Protein 2F6S (pdb70)

Foldseek 3Di:
DAPLLVVLLVLLLCCQVVCVVVPQDALALQSLLVLQCSSQPVNDPQGSHFDQCWDDDDPQTAPHSVCLVPVRVVLSPDQQDLVNLLLSLLNVSNLGDPDDSQLSSLSNSQRSCCVRVLKGFQLLVQDLVQCVVCVCCVPPNPSVSVRRVVGIDNPSRPSVSVSSNSVSSSVSVPHD/DAPLQVVLLVLVLVCQVVVCLVVADALALQSLLVLQLSRQPVNDPQRSHFDQDWDDDVVGTADHSVCLVPVRVVLSPDLQDLVNLLVSLLNVSNLGDPDDSQLSSLSNSQVSCCVRVLKGFQQLVQDLVQCVVCCCCVPPNVSVSVRRVVGIDNCNNDSVSVSSNSVSSSVSVPDD

InterPro domains:
  IPR003812 Fido domain [PF02661] (29-114)
  IPR003812 Fido domain [PS51459] (26-155)
  IPR036597 Fido-like domain superfamily [G3DSA:1.10.3290.10] (1-177)
  IPR036597 Fido-like domain superfamily [SSF140931] (3-175)

CATH classification: 1.10.3290.10

Organism: Helicobacter pylori (strain ATCC 700392 / 26695) (NCBI:txid85962)

Secondary structure (DSSP, 8-state):
---HHHHHHHHHHHHHHTSGGGGSPSSSHHHHHHHHHHHHTTTBTTTT---SS--EETTEEPSPTTTHHHHHHHHH---SSHHHHHHHHH---S--SSS-HHHHHHHHHHHHHHHHHS-EE-GGGS-HHHHHH---TTT--HHHHHHHHTTEES-TT-HHHHHHHHHHHHHHTT--/---HHHHHHHHHHHHHHTSGGGGS--SSHHHHHHHHHHHHTTTBTTTTPPPSS--EETTEEPSPGGGHHHHHHHHH---SSHHHHHHHHH---S--SSS-HHHHHHHHHHHHHHHHHS-EE-GGGS-HHHHHH---TTT-THHHHHHHHTTEES--S-HHHHHHHHHHHHHTTT--

Nearest PDB structures (foldseek):
  2f6s-assembly1_B  TM=1.004E+00  e=7.659E-26  Helicobacter pylori 26695
  3s6a-assembly1_A  TM=9.936E-01  e=2.316E-20  Neisseria meningitidis serogroup B
  5ckl-assembly1_A-2  TM=9.846E-01  e=2.687E-20  Neisseria meningitidis MC58
  3zlm-assembly1_A-2  TM=9.937E-01  e=3.992E-20  Neisseria meningitidis
  5cmt-assembly1_A  TM=9.844E-01  e=3.117E-20  Neisseria meningitidis

B-factor: mean 59.39, std 5.74, range [33.61, 85.65]

Radius of gyration: 22.38 Å; Cα contacts (8 Å, |Δi|>4): 497; chains: 2; bounding box: 40×66×46 Å

Structure (mmCIF, N/CA/C/O backbone):
data_2F6S
#
_entry.id   2F6S
#
_cell.length_a   86.140
_cell.length_b   86.140
_cell.length_c   164.892
_cell.angle_alpha   90.00
_cell.angle_beta   90.00
_cell.angle_gamma   120.00
#
_symmetry.space_group_name_H-M   'P 65'
#
loop_
_entity.id
_entity.type
_entity.pdbx_description
1 polymer 'cell filamentation protein, putative'
2 non-polymer 'ZINC ION'
3 non-polymer 'PHOSPHATE ION'
4 water water
#
loop_
_atom_site.group_PDB
_atom_site.id
_atom_site.type_symbol
_atom_site.label_atom_id
_atom_site.label_alt_id
_atom_site.label_comp_id
_atom_site.label_asym_id
_atom_site.label_entity_id
_atom_site.label_seq_id
_atom_site.pdbx_PDB_ins_code
_atom_site.Cartn_x
_atom_site.Cartn_y
_atom_site.Cartn_z
_atom_site.occupancy
_atom_site.B_iso_or_equiv
_atom_site.auth_seq_id
_atom_site.auth_comp_id
_atom_site.auth_asym_id
_atom_site.auth_atom_id
_atom_site.pdbx_PDB_model_num
ATOM 1 N N . GLY A 1 21 ? -14.232 70.890 13.385 1.00 54.72 -1 GLY A N 1
ATOM 2 C CA . GLY A 1 21 ? -13.706 72.041 12.605 1.00 54.21 -1 GLY A CA 1
ATOM 3 C C . GLY A 1 21 ? -13.477 71.693 11.144 1.00 54.30 -1 GLY A C 1
ATOM 4 O O . GLY A 1 21 ? -14.113 70.782 10.591 1.00 54.89 -1 GLY A O 1
ATOM 5 N N . HIS A 1 22 ? -12.526 72.380 10.523 1.00 53.86 0 HIS A N 1
ATOM 6 C CA . HIS A 1 22 ? -12.316 72.287 9.085 1.00 53.06 0 HIS A CA 1
ATOM 7 C C . HIS A 1 22 ? -12.007 70.877 8.622 1.00 54.34 0 HIS A C 1
ATOM 8 O O . HIS A 1 22 ? -12.394 70.487 7.535 1.00 54.19 0 HIS A O 1
ATOM 23 N N . HIS A 1 24 ? -9.216 69.563 7.619 1.00 56.55 2 HIS A N 1
ATOM 24 C CA . HIS A 1 24 ? -8.308 69.488 6.491 1.00 55.38 2 HIS A CA 1
ATOM 25 C C . HIS A 1 24 ? -7.619 68.125 6.415 1.00 55.49 2 HIS A C 1
ATOM 26 O O . HIS A 1 24 ? -7.407 67.593 5.319 1.00 55.07 2 HIS A O 1
ATOM 33 N N . LEU A 1 25 ? -7.273 67.575 7.577 1.00 55.86 3 LEU A N 1
ATOM 34 C CA . LEU A 1 25 ? -6.526 66.335 7.652 1.00 57.10 3 LEU A CA 1
ATOM 35 C C . LEU A 1 25 ? -7.351 65.238 7.009 1.00 57.88 3 LEU A C 1
ATOM 36 O O . LEU A 1 25 ? -6.821 64.409 6.268 1.00 57.82 3 LEU A O 1
ATOM 41 N N . ASP A 1 26 ? -8.653 65.260 7.279 1.00 58.01 4 ASP A N 1
ATOM 42 C CA . ASP A 1 26 ? -9.543 64.254 6.748 1.00 58.94 4 ASP A CA 1
ATOM 43 C C . ASP A 1 26 ? -9.713 64.299 5.218 1.00 59.33 4 ASP A C 1
ATOM 44 O O . ASP A 1 26 ? -9.824 63.244 4.572 1.00 59.39 4 ASP A O 1
ATOM 49 N N . ARG A 1 27 ? -9.704 65.503 4.652 1.00 59.58 5 ARG A N 1
ATOM 50 C CA . ARG A 1 27 ? -9.726 65.687 3.201 1.00 60.01 5 ARG A CA 1
ATOM 51 C C . ARG A 1 27 ? -8.473 65.066 2.595 1.00 60.25 5 ARG A C 1
ATOM 52 O O . ARG A 1 27 ? -8.535 64.377 1.573 1.00 61.07 5 ARG A O 1
ATOM 60 N N . GLN A 1 28 ? -7.336 65.295 3.235 1.00 59.89 6 GLN A N 1
ATOM 61 C CA . GLN A 1 28 ? -6.102 64.685 2.816 1.00 59.61 6 GLN A CA 1
ATOM 62 C C . GLN A 1 28 ? -6.193 63.143 2.938 1.00 58.91 6 GLN A C 1
ATOM 63 O O . GLN A 1 28 ? -5.707 62.402 2.084 1.00 58.34 6 GLN A O 1
ATOM 69 N N . SER A 1 29 ? -6.828 62.653 3.994 1.00 58.23 7 SER A N 1
ATOM 70 C CA . SER A 1 29 ? -6.963 61.215 4.158 1.00 58.02 7 SER A CA 1
ATOM 71 C C . SER A 1 29 ? -7.890 60.629 3.102 1.00 58.17 7 SER A C 1
ATOM 72 O O . SER A 1 29 ? -7.696 59.499 2.654 1.00 58.41 7 SER A O 1
ATOM 75 N N . LEU A 1 30 ? -8.888 61.402 2.693 1.00 58.19 8 LEU A N 1
ATOM 76 C CA . LEU A 1 30 ? -9.822 60.943 1.679 1.00 58.24 8 LEU A CA 1
ATOM 77 C C . LEU A 1 30 ? -9.094 60.650 0.375 1.00 58.61 8 LEU A C 1
ATOM 78 O O . LEU A 1 30 ? -9.362 59.638 -0.260 1.00 58.51 8 LEU A O 1
ATOM 83 N N . GLU A 1 31 ? -8.160 61.523 -0.008 1.00 59.09 9 GLU A N 1
ATOM 84 C CA . GLU A 1 31 ? -7.390 61.339 -1.242 1.00 59.39 9 GLU A CA 1
ATOM 85 C C . GLU A 1 31 ? -6.537 60.072 -1.178 1.00 58.96 9 GLU A C 1
ATOM 86 O O . GLU A 1 31 ? -6.312 59.405 -2.207 1.00 58.66 9 GLU A O 1
ATOM 92 N N . LYS A 1 32 ? -6.062 59.753 0.030 1.00 58.18 10 LYS A N 1
ATOM 93 C CA . LYS A 1 32 ? -5.236 58.574 0.238 1.00 57.50 10 LYS A CA 1
ATOM 94 C C . LYS A 1 32 ? -6.132 57.348 0.143 1.00 57.32 10 LYS A C 1
ATOM 95 O O . LYS A 1 32 ? -5.727 56.324 -0.413 1.00 57.29 10 LYS A O 1
ATOM 101 N N . ALA A 1 33 ? -7.352 57.458 0.667 1.00 56.39 11 ALA A N 1
ATOM 102 C CA . ALA A 1 33 ? -8.288 56.351 0.570 1.00 56.46 11 ALA A CA 1
ATOM 103 C C . ALA A 1 33 ? -8.660 56.109 -0.882 1.00 56.61 11 ALA A C 1
ATOM 104 O O . ALA A 1 33 ? -8.638 54.965 -1.345 1.00 56.75 11 ALA A O 1
ATOM 106 N N . LYS A 1 34 ? -8.972 57.178 -1.608 1.00 56.53 12 LYS A N 1
ATOM 107 C CA . LYS A 1 34 ? -9.289 57.049 -3.017 1.00 57.07 12 LYS A CA 1
ATOM 108 C C . LYS A 1 34 ? -8.128 56.312 -3.722 1.00 57.11 12 LYS A C 1
ATOM 109 O O . LYS A 1 34 ? -8.338 55.343 -4.472 1.00 57.17 12 LYS A O 1
ATOM 115 N N . HIS A 1 35 ? -6.905 56.772 -3.462 1.00 57.21 13 HIS A N 1
ATOM 116 C CA . HIS A 1 35 ? -5.712 56.227 -4.105 1.00 56.91 13 HIS A CA 1
ATOM 117 C C . HIS A 1 35 ? -5.554 54.733 -3.801 1.00 56.48 13 HIS A C 1
ATOM 118 O O . HIS A 1 35 ? -5.206 53.952 -4.671 1.00 56.62 13 HIS A O 1
ATOM 125 N N . LEU A 1 36 ? -5.860 54.346 -2.568 1.00 56.52 14 LEU A N 1
ATOM 126 C CA . LEU A 1 36 ? -5.826 52.953 -2.154 1.00 56.19 14 LEU A CA 1
ATOM 127 C C . LEU A 1 36 ? -6.700 52.073 -3.042 1.00 56.85 14 LEU A C 1
ATOM 128 O O . LEU A 1 36 ? -6.258 51.017 -3.467 1.00 56.57 14 LEU A O 1
ATOM 133 N N . ILE A 1 37 ? -7.919 52.530 -3.331 1.00 57.64 15 ILE A N 1
ATOM 134 C CA . ILE A 1 37 ? -8.820 51.842 -4.247 1.00 58.39 15 ILE A CA 1
ATOM 135 C C . ILE A 1 37 ? -8.343 51.904 -5.695 1.00 59.08 15 ILE A C 1
ATOM 136 O O . ILE A 1 37 ? -8.126 50.863 -6.325 1.00 59.46 15 ILE A O 1
ATOM 141 N N . GLN A 1 38 ? -8.184 53.124 -6.214 1.00 59.53 16 GLN A N 1
ATOM 142 C CA . GLN A 1 38 ? -7.840 53.360 -7.630 1.00 59.61 16 GLN A CA 1
ATOM 143 C C . GLN A 1 38 ? -6.578 52.659 -8.101 1.00 58.32 16 GLN A C 1
ATOM 144 O O . GLN A 1 38 ? -6.511 52.221 -9.227 1.00 57.81 16 GLN A O 1
ATOM 150 N N . SER A 1 39 ? -5.558 52.598 -7.256 1.00 57.23 17 SER A N 1
ATOM 151 C CA . SER A 1 39 ? -4.277 52.032 -7.674 1.00 55.48 17 SER A CA 1
ATOM 152 C C . SER A 1 39 ? -4.342 50.506 -7.777 1.00 54.95 17 SER A C 1
ATOM 153 O O . SER A 1 39 ? -3.524 49.908 -8.451 1.00 54.26 17 SER A O 1
ATOM 156 N N . GLY A 1 40 ? -5.298 49.885 -7.076 1.00 54.61 18 GLY A N 1
ATOM 157 C CA . GLY A 1 40 ? -5.374 48.439 -6.975 1.00 54.48 18 GLY A CA 1
ATOM 158 C C . GLY A 1 40 ? -4.607 47.868 -5.785 1.00 55.04 18 GLY A C 1
ATOM 159 O O . GLY A 1 40 ? -4.597 46.653 -5.562 1.00 54.93 18 GLY A O 1
ATOM 160 N N . LEU A 1 41 ? -3.962 48.735 -5.010 1.00 55.16 19 LEU A N 1
ATOM 161 C CA . LEU A 1 41 ? -3.221 48.298 -3.829 1.00 55.34 19 LEU A CA 1
ATOM 162 C C . LEU A 1 41 ? -4.133 47.619 -2.843 1.00 55.44 19 LEU A C 1
ATOM 163 O O . LEU A 1 41 ? -3.727 46.687 -2.132 1.00 56.10 19 LEU A O 1
ATOM 168 N N . ILE A 1 42 ? -5.378 48.075 -2.803 1.00 55.37 20 ILE A N 1
ATOM 169 C CA . ILE A 1 42 ? -6.382 47.478 -1.920 1.00 55.12 20 ILE A CA 1
ATOM 170 C C . ILE A 1 42 ? -6.446 45.937 -2.093 1.00 55.24 20 ILE A C 1
ATOM 171 O O . ILE A 1 42 ? -6.693 45.219 -1.138 1.00 55.07 20 ILE A O 1
ATOM 176 N N . ASP A 1 43 ? -6.172 45.446 -3.299 1.00 55.00 21 ASP A N 1
ATOM 177 C CA . ASP A 1 43 ? -6.304 44.020 -3.590 1.00 55.88 21 ASP A CA 1
ATOM 178 C C . ASP A 1 43 ? -5.295 43.155 -2.823 1.00 55.74 21 ASP A C 1
ATOM 179 O O . ASP A 1 43 ? -5.443 41.939 -2.764 1.00 55.67 21 ASP A O 1
ATOM 184 N N . THR A 1 44 ? -4.272 43.765 -2.239 1.00 55.72 22 THR A N 1
ATOM 185 C CA . THR A 1 44 ? -3.296 42.972 -1.489 1.00 55.66 22 THR A CA 1
ATOM 186 C C . THR A 1 44 ? -3.215 43.303 0.009 1.00 56.20 22 THR A C 1
ATOM 187 O O . THR A 1 44 ? -2.299 42.861 0.702 1.00 56.51 22 THR A O 1
ATOM 191 N N . ILE A 1 45 ? -4.169 44.078 0.515 1.00 56.23 23 ILE A N 1
ATOM 192 C CA . ILE A 1 45 ? -4.342 44.171 1.939 1.00 56.36 23 ILE A CA 1
ATOM 193 C C . ILE A 1 45 ? -4.816 42.790 2.442 1.00 57.06 23 ILE A C 1
ATOM 194 O O . ILE A 1 45 ? -5.706 42.175 1.858 1.00 56.94 23 ILE A O 1
ATOM 199 N N . GLU A 1 46 ? -4.224 42.314 3.525 1.00 57.70 24 GLU A N 1
ATOM 200 C CA . GLU A 1 46 ? -4.641 41.056 4.113 1.00 58.71 24 GLU A CA 1
ATOM 201 C C . GLU A 1 46 ? -6.066 41.208 4.666 1.00 58.57 24 GLU A C 1
ATOM 202 O O . GLU A 1 46 ? -6.360 42.179 5.345 1.00 58.41 24 GLU A O 1
ATOM 208 N N . VAL A 1 47 ? -6.935 40.235 4.386 1.00 58.89 25 VAL A N 1
ATOM 209 C CA . VAL A 1 47 ? -8.368 40.344 4.703 1.00 58.72 25 VAL A CA 1
ATOM 210 C C . VAL A 1 47 ? -8.769 39.717 6.044 1.00 59.44 25 VAL A C 1
ATOM 211 O O . VAL A 1 47 ? -8.416 38.571 6.334 1.00 59.70 25 VAL A O 1
ATOM 215 N N . GLY A 1 48 ? -9.538 40.458 6.840 1.00 59.21 26 GLY A N 1
ATOM 216 C CA . GLY A 1 48 ? -10.214 39.885 7.998 1.00 59.03 26 GLY A CA 1
ATOM 217 C C . GLY A 1 48 ? -9.360 39.751 9.241 1.00 58.86 26 GLY A C 1
ATOM 218 O O . GLY A 1 48 ? -9.781 39.126 10.208 1.00 59.28 26 GLY A O 1
ATOM 219 N N . THR A 1 49 ? -8.171 40.353 9.228 1.00 58.59 27 THR A N 1
ATOM 220 C CA . THR A 1 49 ? -7.199 40.206 10.321 1.00 57.66 27 THR A CA 1
ATOM 221 C C . THR A 1 49 ? -6.864 41.566 10.935 1.00 58.21 27 THR A C 1
ATOM 222 O O . THR A 1 49 ? -7.181 42.621 10.348 1.00 57.93 27 THR A O 1
ATOM 226 N N . ILE A 1 50 ? -6.216 41.534 12.103 1.00 58.11 28 ILE A N 1
ATOM 227 C CA . ILE A 1 50 ? -5.728 42.753 12.742 1.00 58.91 28 ILE A CA 1
ATOM 228 C C . ILE A 1 50 ? -4.680 43.419 11.895 1.00 58.38 28 ILE A C 1
ATOM 229 O O . ILE A 1 50 ? -4.737 44.632 11.705 1.00 57.31 28 ILE A O 1
ATOM 234 N N . LYS A 1 51 ? -3.706 42.628 11.428 1.00 58.50 29 LYS A N 1
ATOM 235 C CA . LYS A 1 51 ? -2.630 43.172 10.593 1.00 59.47 29 LYS A CA 1
ATOM 236 C C . LYS A 1 51 ? -3.220 43.895 9.401 1.00 58.45 29 LYS A C 1
ATOM 237 O O . LYS A 1 51 ? -2.770 44.981 9.044 1.00 58.36 29 LYS A O 1
ATOM 243 N N . GLY A 1 52 ? -4.272 43.306 8.844 1.00 57.72 30 GLY A N 1
ATOM 244 C CA . GLY A 1 52 ? -4.951 43.858 7.698 1.00 57.42 30 GLY A CA 1
ATOM 245 C C . GLY A 1 52 ? -5.626 45.163 8.012 1.00 57.40 30 GLY A C 1
ATOM 246 O O . GLY A 1 52 ? -5.625 46.080 7.191 1.00 57.73 30 GLY A O 1
ATOM 247 N N . LEU A 1 53 ? -6.209 45.239 9.202 1.00 57.51 31 LEU A N 1
ATOM 248 C CA . LEU A 1 53 ? -6.915 46.424 9.645 1.00 57.23 31 LEU A CA 1
ATOM 249 C C . LEU A 1 53 ? -5.884 47.526 9.849 1.00 57.77 31 LEU A C 1
ATOM 250 O O . LEU A 1 53 ? -6.136 48.706 9.526 1.00 58.19 31 LEU A O 1
ATOM 255 N N . GLN A 1 54 ? -4.721 47.136 10.367 1.00 57.14 32 GLN A N 1
ATOM 256 C CA . GLN A 1 54 ? -3.623 48.066 10.531 1.00 57.09 32 GLN A CA 1
ATOM 257 C C . GLN A 1 54 ? -3.123 48.585 9.178 1.00 57.66 32 GLN A C 1
ATOM 258 O O . GLN A 1 54 ? -2.876 49.784 9.039 1.00 58.20 32 GLN A O 1
ATOM 264 N N . GLU A 1 55 ? -2.986 47.706 8.184 1.00 57.37 33 GLU A N 1
ATOM 265 C CA . GLU A 1 55 ? -2.568 48.132 6.846 1.00 57.71 33 GLU A CA 1
ATOM 266 C C . GLU A 1 55 ? -3.476 49.236 6.324 1.00 57.58 33 GLU A C 1
ATOM 267 O O . GLU A 1 55 ? -3.001 50.256 5.799 1.00 58.15 33 GLU A O 1
ATOM 273 N N . ILE A 1 56 ? -4.778 49.026 6.474 1.00 56.86 34 ILE A N 1
ATOM 274 C CA . ILE A 1 56 ? -5.762 49.983 6.038 1.00 56.40 34 ILE A CA 1
ATOM 275 C C . ILE A 1 56 ? -5.523 51.321 6.711 1.00 56.74 34 ILE A C 1
ATOM 276 O O . ILE A 1 56 ? -5.424 52.369 6.041 1.00 56.83 34 ILE A O 1
ATOM 281 N N . HIS A 1 57 ? -5.401 51.271 8.031 1.00 56.93 35 HIS A N 1
ATOM 282 C CA . HIS A 1 57 ? -5.239 52.462 8.847 1.00 56.98 35 HIS A CA 1
ATOM 283 C C . HIS A 1 57 ? -3.949 53.184 8.485 1.00 57.24 35 HIS A C 1
ATOM 284 O O . HIS A 1 57 ? -3.940 54.402 8.328 1.00 57.42 35 HIS A O 1
ATOM 291 N N . ARG A 1 58 ? -2.870 52.423 8.339 1.00 57.24 36 ARG A N 1
ATOM 292 C CA . ARG A 1 58 ? -1.588 52.977 8.015 1.00 58.07 36 ARG A CA 1
ATOM 293 C C . ARG A 1 58 ? -1.760 53.726 6.719 1.00 58.35 36 ARG A C 1
ATOM 294 O O . ARG A 1 58 ? -1.309 54.854 6.592 1.00 58.90 36 ARG A O 1
ATOM 302 N N . PHE A 1 59 ? -2.442 53.101 5.763 1.00 58.03 37 PHE A N 1
ATOM 303 C CA . PHE A 1 59 ? -2.551 53.668 4.463 1.00 57.42 37 PHE A CA 1
ATOM 304 C C . PHE A 1 59 ? -3.359 54.965 4.468 1.00 58.14 37 PHE A C 1
ATOM 305 O O . PHE A 1 59 ? -2.945 55.947 3.797 1.00 58.37 37 PHE A O 1
ATOM 313 N N . LEU A 1 60 ? -4.486 54.993 5.198 1.00 57.03 38 LEU A N 1
ATOM 314 C CA . LEU A 1 60 ? -5.321 56.201 5.251 1.00 56.51 38 LEU A CA 1
ATOM 315 C C . LEU A 1 60 ? -4.694 57.357 6.035 1.00 56.84 38 LEU A C 1
ATOM 316 O O . LEU A 1 60 ? -5.070 58.510 5.826 1.00 56.55 38 LEU A O 1
ATOM 321 N N . PHE A 1 61 ? -3.758 57.068 6.943 1.00 56.71 39 PHE A N 1
ATOM 322 C CA . PHE A 1 61 ? -3.343 58.106 7.904 1.00 56.64 39 PHE A CA 1
ATOM 323 C C . PHE A 1 61 ? -1.847 58.384 7.983 1.00 56.75 39 PHE A C 1
ATOM 324 O O . PHE A 1 61 ? -1.402 59.252 8.710 1.00 57.25 39 PHE A O 1
ATOM 332 N N . GLU A 1 62 ? -1.097 57.638 7.208 1.00 57.24 40 GLU A N 1
ATOM 333 C CA . GLU A 1 62 ? 0.339 57.780 7.088 1.00 58.28 40 GLU A CA 1
ATOM 334 C C . GLU A 1 62 ? 0.660 59.254 6.773 1.00 58.32 40 GLU A C 1
ATOM 335 O O . GLU A 1 62 ? 0.040 59.868 5.887 1.00 58.16 40 GLU A O 1
ATOM 341 N N . GLY A 1 63 ? 1.585 59.833 7.540 1.00 58.01 41 GLY A N 1
ATOM 342 C CA . GLY A 1 63 ? 1.981 61.223 7.346 1.00 57.09 41 GLY A CA 1
ATOM 343 C C . GLY A 1 63 ? 0.958 62.217 7.877 1.00 56.74 41 GLY A C 1
ATOM 344 O O . GLY A 1 63 ? 1.173 63.430 7.793 1.00 56.54 41 GLY A O 1
ATOM 345 N N . LEU A 1 64 ? -0.156 61.709 8.406 1.00 55.78 42 LEU A N 1
ATOM 346 C CA . LEU A 1 64 ? -1.146 62.548 9.067 1.00 55.85 42 LEU A CA 1
ATOM 347 C C . LEU A 1 64 ? -1.131 62.261 10.562 1.00 56.27 42 LEU A C 1
ATOM 348 O O . LEU A 1 64 ? -0.790 63.144 11.346 1.00 56.69 42 LEU A O 1
ATOM 353 N N . TYR A 1 65 ? -1.485 61.039 10.963 1.00 56.63 43 TYR A N 1
ATOM 354 C CA . TYR A 1 65 ? -1.422 60.687 12.376 1.00 57.25 43 TYR A CA 1
ATOM 355 C C . TYR A 1 65 ? -0.074 60.066 12.684 1.00 57.52 43 TYR A C 1
ATOM 356 O O . TYR A 1 65 ? 0.363 59.162 11.970 1.00 57.02 43 TYR A O 1
ATOM 365 N N . GLU A 1 66 ? 0.569 60.526 13.757 1.00 58.00 44 GLU A N 1
ATOM 366 C CA . GLU A 1 66 ? 1.845 59.954 14.183 1.00 58.83 44 GLU A CA 1
ATOM 367 C C . GLU A 1 66 ? 1.655 58.460 14.404 1.00 58.27 44 GLU A C 1
ATOM 368 O O . GLU A 1 66 ? 2.565 57.676 14.162 1.00 58.14 44 GLU A O 1
ATOM 374 N N . PHE A 1 67 ? 0.456 58.092 14.845 1.00 57.41 45 PHE A N 1
ATOM 375 C CA . PHE A 1 67 ? 0.151 56.733 15.263 1.00 57.27 45 PHE A CA 1
ATOM 376 C C . PHE A 1 67 ? -0.482 55.867 14.160 1.00 57.32 45 PHE A C 1
ATOM 377 O O . PHE A 1 67 ? -1.079 54.815 14.453 1.00 57.47 45 PHE A O 1
ATOM 385 N N . ALA A 1 68 ? -0.352 56.300 12.907 1.00 56.74 46 ALA A N 1
ATOM 386 C CA . ALA A 1 68 ? -0.960 55.578 11.791 1.00 56.86 46 ALA A CA 1
ATOM 387 C C . ALA A 1 68 ? -0.568 54.099 11.811 1.00 57.23 46 ALA A C 1
ATOM 388 O O . ALA A 1 68 ? 0.624 53.765 11.829 1.00 57.16 46 ALA A O 1
ATOM 390 N N . GLY A 1 69 ? -1.574 53.223 11.824 1.00 57.44 47 GLY A N 1
ATOM 391 C CA . GLY A 1 69 ? -1.344 51.778 11.749 1.00 57.57 47 GLY A CA 1
ATOM 392 C C . GLY A 1 69 ? -1.015 51.129 13.087 1.00 58.19 47 GLY A C 1
ATOM 393 O O . GLY A 1 69 ? -0.854 49.918 13.147 1.00 57.88 47 GLY A O 1
ATOM 394 N N . LYS A 1 70 ? -0.930 51.919 14.163 1.00 58.43 48 LYS A N 1
ATOM 395 C CA . LYS A 1 70 ? -0.515 51.386 15.468 1.00 59.11 48 LYS A CA 1
ATOM 396 C C . LYS A 1 70 ? -1.677 51.249 16.433 1.00 58.94 48 LYS A C 1
ATOM 397 O O . LYS A 1 70 ? -2.555 52.124 16.486 1.00 59.90 48 LYS A O 1
ATOM 403 N N . ILE A 1 71 ? -1.686 50.149 17.180 1.00 57.90 49 ILE A N 1
ATOM 404 C CA . ILE A 1 71 ? -2.627 49.929 18.267 1.00 57.78 49 ILE A CA 1
ATOM 405 C C . ILE A 1 71 ? -2.416 51.005 19.350 1.00 57.63 49 ILE A C 1
ATOM 406 O O . ILE A 1 71 ? -1.273 51.291 19.723 1.00 57.51 49 ILE A O 1
ATOM 411 N N . ARG A 1 72 ? -3.497 51.601 19.848 1.00 57.11 50 ARG A N 1
ATOM 412 C CA . ARG A 1 72 ? -3.361 52.656 20.857 1.00 57.01 50 ARG A CA 1
ATOM 413 C C . ARG A 1 72 ? -2.828 52.060 22.167 1.00 57.56 50 ARG A C 1
ATOM 414 O O . ARG A 1 72 ? -2.963 50.853 22.397 1.00 57.40 50 ARG A O 1
ATOM 422 N N . ASP A 1 73 ? -2.215 52.897 23.006 1.00 57.86 51 ASP A N 1
ATOM 423 C CA . ASP A 1 73 ? -1.836 52.488 24.351 1.00 58.82 51 ASP A CA 1
ATOM 424 C C . ASP A 1 73 ? -2.453 53.456 25.378 1.00 58.94 51 ASP A C 1
ATOM 425 O O . ASP A 1 73 ? -1.915 53.659 26.450 1.00 59.29 51 ASP A O 1
ATOM 430 N N . LYS A 1 74 ? -3.579 54.063 25.008 1.00 59.28 52 LYS A N 1
ATOM 431 C CA . LYS A 1 74 ? -4.379 54.920 25.889 1.00 59.23 52 LYS A CA 1
ATOM 432 C C . LYS A 1 74 ? -5.838 54.477 25.762 1.00 58.75 52 LYS A C 1
ATOM 433 O O . LYS A 1 74 ? -6.205 53.827 24.789 1.00 58.81 52 LYS A O 1
ATOM 439 N N . ASN A 1 75 ? -6.660 54.816 26.747 1.00 57.98 53 ASN A N 1
ATOM 440 C CA . ASN A 1 75 ? -8.095 54.547 26.663 1.00 57.15 53 ASN A CA 1
ATOM 441 C C . ASN A 1 75 ? -8.914 55.657 26.013 1.00 56.48 53 ASN A C 1
ATOM 442 O O . ASN A 1 75 ? -8.568 56.838 26.100 1.00 55.51 53 ASN A O 1
ATOM 447 N N . ILE A 1 76 ? -9.977 55.250 25.327 1.00 55.87 54 ILE A N 1
ATOM 448 C CA . ILE A 1 76 ? -10.792 56.186 24.569 1.00 55.98 54 ILE A CA 1
ATOM 449 C C . ILE A 1 76 ? -12.264 55.900 24.795 1.00 56.57 54 ILE A C 1
ATOM 450 O O . ILE A 1 76 ? -12.658 54.805 25.236 1.00 56.70 54 ILE A O 1
ATOM 455 N N . ALA A 1 77 ? -13.081 56.890 24.493 1.00 56.93 55 ALA A N 1
ATOM 456 C CA . ALA A 1 77 ? -14.470 56.841 24.879 1.00 57.37 55 ALA A CA 1
ATOM 457 C C . ALA A 1 77 ? -15.306 57.725 23.987 1.00 57.94 55 ALA A C 1
ATOM 458 O O . ALA A 1 77 ? -14.786 58.655 23.362 1.00 58.19 55 ALA A O 1
ATOM 460 N N . LYS A 1 78 ? -16.593 57.412 23.926 1.00 58.91 56 LYS A N 1
ATOM 461 C CA . LYS A 1 78 ? -17.595 58.347 23.495 1.00 60.89 56 LYS A CA 1
ATOM 462 C C . LYS A 1 78 ? -18.621 58.455 24.599 1.00 60.62 56 LYS A C 1
ATOM 463 O O . LYS A 1 78 ? -19.191 57.443 25.021 1.00 60.73 56 LYS A O 1
ATOM 469 N N . GLY A 1 79 ? -18.872 59.672 25.072 1.00 60.74 57 GLY A N 1
ATOM 470 C CA . GLY A 1 79 ? -19.747 59.857 26.239 1.00 60.69 57 GLY A CA 1
ATOM 471 C C . GLY A 1 79 ? -19.202 59.049 27.411 1.00 61.63 57 GLY A C 1
ATOM 472 O O . GLY A 1 79 ? -17.997 59.109 27.688 1.00 61.77 57 GLY A O 1
ATOM 473 N N . ASN A 1 80 ? -20.062 58.282 28.091 1.00 61.69 58 ASN A N 1
ATOM 474 C CA . ASN A 1 80 ? -19.595 57.417 29.192 1.00 61.83 58 ASN A CA 1
ATOM 475 C C . ASN A 1 80 ? -19.301 55.988 28.745 1.00 61.31 58 ASN A C 1
ATOM 476 O O . ASN A 1 80 ? -19.106 55.096 29.581 1.00 61.16 58 ASN A O 1
ATOM 481 N N . PHE A 1 81 ? -19.234 55.792 27.430 1.00 60.14 59 PHE A N 1
ATOM 482 C CA . PHE A 1 81 ? -18.914 54.491 26.874 1.00 59.70 59 PHE A CA 1
ATOM 483 C C . PHE A 1 81 ? -17.398 54.367 26.628 1.00 59.09 59 PHE A C 1
ATOM 484 O O . PHE A 1 81 ? -16.860 54.979 25.716 1.00 58.77 59 PHE A O 1
ATOM 492 N N . ARG A 1 82 ? -16.710 53.560 27.420 1.00 58.59 60 ARG A N 1
ATOM 493 C CA . ARG A 1 82 ? -15.303 53.296 27.147 1.00 58.23 60 ARG A CA 1
ATOM 494 C C . ARG A 1 82 ? -15.190 52.168 26.140 1.00 57.93 60 ARG A C 1
ATOM 495 O O . ARG A 1 82 ? -15.842 51.142 26.286 1.00 58.24 60 ARG A O 1
ATOM 503 N N . PHE A 1 83 ? -14.349 52.343 25.129 1.00 57.26 61 PHE A N 1
ATOM 504 C CA . PHE A 1 83 ? -14.047 51.255 24.202 1.00 56.64 61 PHE A CA 1
ATOM 505 C C . PHE A 1 83 ? -13.097 50.294 24.923 1.00 56.18 61 PHE A C 1
ATOM 506 O O . PHE A 1 83 ? -12.646 50.625 26.008 1.00 55.41 61 PHE A O 1
ATOM 514 N N . ALA A 1 84 ? -12.826 49.112 24.359 1.00 55.65 62 ALA A N 1
ATOM 515 C CA . ALA A 1 84 ? -12.042 48.113 25.070 1.00 55.87 62 ALA A CA 1
ATOM 516 C C . ALA A 1 84 ? -10.795 48.733 25.714 1.00 56.29 62 ALA A C 1
ATOM 517 O O . ALA A 1 84 ? -10.088 49.526 25.085 1.00 56.14 62 ALA A O 1
ATOM 519 N N . ASN A 1 85 ? -10.566 48.402 26.985 1.00 56.74 63 ASN A N 1
ATOM 520 C CA . ASN A 1 85 ? -9.382 48.848 27.704 1.00 57.20 63 ASN A CA 1
ATOM 521 C C . ASN A 1 85 ? -8.121 48.441 26.954 1.00 58.01 63 ASN A C 1
ATOM 522 O O . ASN A 1 85 ? -7.985 47.271 26.531 1.00 58.10 63 ASN A O 1
ATOM 527 N N . CYS A 1 86 ? -7.200 49.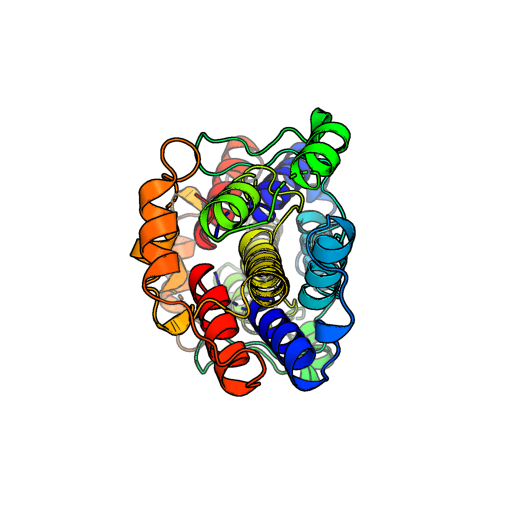384 26.784 1.00 58.43 64 CYS A N 1
ATOM 528 C CA . CYS A 1 86 ? -5.979 49.067 26.037 1.00 59.77 64 CYS A CA 1
ATOM 529 C C . CYS A 1 86 ? -5.152 47.999 26.788 1.00 59.91 64 CYS A C 1
ATOM 530 O O . CYS A 1 86 ? -4.271 47.369 26.221 1.00 60.12 64 CYS A O 1
ATOM 533 N N . LEU A 1 87 ? -5.478 47.798 28.059 1.00 60.02 65 LEU A N 1
ATOM 534 C CA . LEU A 1 87 ? -4.939 46.716 28.856 1.00 60.48 65 LEU A CA 1
ATOM 535 C C . LEU A 1 87 ? -5.257 45.323 28.272 1.00 60.33 65 LEU A C 1
ATOM 536 O O . LEU A 1 87 ? -4.485 44.391 28.508 1.00 60.79 65 LEU A O 1
ATOM 541 N N . TYR A 1 88 ? -6.376 45.180 27.547 1.00 59.92 66 TYR A N 1
ATOM 542 C CA . TYR A 1 88 ? -6.858 43.862 27.062 1.00 60.02 66 TYR A CA 1
ATOM 543 C C . TYR A 1 88 ? -6.742 43.710 25.556 1.00 58.96 66 TYR A C 1
ATOM 544 O O . TYR A 1 88 ? -7.107 42.651 25.008 1.00 58.58 66 TYR A O 1
ATOM 553 N N . LEU A 1 89 ? -6.330 44.768 24.873 1.00 57.76 67 LEU A N 1
ATOM 554 C CA . LEU A 1 89 ? -6.313 44.706 23.422 1.00 56.76 67 LEU A CA 1
ATOM 555 C C . LEU A 1 89 ? -5.506 43.501 22.942 1.00 56.72 67 LEU A C 1
ATOM 556 O O . LEU A 1 89 ? -5.962 42.757 22.070 1.00 57.14 67 LEU A O 1
ATOM 561 N N . ASP A 1 90 ? -4.361 43.246 23.565 1.00 56.12 68 ASP A N 1
ATOM 562 C CA . ASP A 1 90 ? -3.516 42.126 23.131 1.00 56.23 68 ASP A CA 1
ATOM 563 C C . ASP A 1 90 ? -4.278 40.787 23.249 1.00 56.26 68 ASP A C 1
ATOM 564 O O . ASP A 1 90 ? -3.955 39.827 22.568 1.00 55.83 68 ASP A O 1
ATOM 569 N N . LEU A 1 91 ? -5.281 40.731 24.118 1.00 56.34 69 LEU A N 1
ATOM 570 C CA . LEU A 1 91 ? -6.013 39.503 24.331 1.00 56.72 69 LEU A CA 1
ATOM 571 C C . LEU A 1 91 ? -7.282 39.458 23.488 1.00 57.54 69 LEU A C 1
ATOM 572 O O . LEU A 1 91 ? -7.601 38.413 22.923 1.00 57.79 69 LEU A O 1
ATOM 577 N N . ILE A 1 92 ? -8.009 40.572 23.371 1.00 57.86 70 ILE A N 1
ATOM 578 C CA . ILE A 1 92 ? -9.289 40.474 22.697 1.00 57.71 70 ILE A CA 1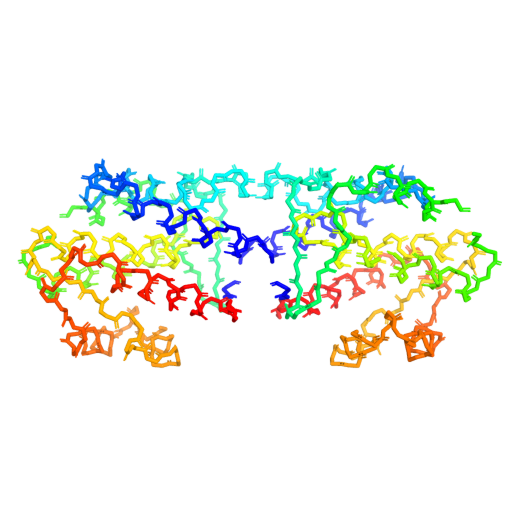
ATOM 579 C C . ILE A 1 92 ? -9.163 40.554 21.173 1.00 57.53 70 ILE A C 1
ATOM 580 O O . ILE A 1 92 ? -9.946 39.938 20.442 1.00 58.29 70 ILE A O 1
ATOM 585 N N . LEU A 1 93 ? -8.178 41.295 20.680 1.00 56.55 71 LEU A N 1
ATOM 586 C CA . LEU A 1 93 ? -7.951 41.361 19.240 1.00 55.40 71 LEU A CA 1
ATOM 587 C C . LEU A 1 93 ? -7.795 39.982 18.571 1.00 54.90 71 LEU A C 1
ATOM 588 O O . LEU A 1 93 ? -8.526 39.702 17.628 1.00 55.07 71 LEU A O 1
ATOM 593 N N . PRO A 1 94 ? -6.837 39.136 19.017 1.00 54.36 72 PRO A N 1
ATOM 594 C CA . PRO A 1 94 ? -6.782 37.785 18.436 1.00 54.52 72 PRO A CA 1
ATOM 595 C C . PRO A 1 94 ? -8.090 37.007 18.561 1.00 55.24 72 PRO A C 1
ATOM 596 O O . PRO A 1 94 ? -8.483 36.325 17.614 1.00 55.49 72 PRO A O 1
ATOM 600 N N . ARG A 1 95 ? -8.777 37.133 19.695 1.00 56.31 73 ARG A N 1
ATOM 601 C CA . ARG A 1 95 ? -10.083 36.493 19.875 1.00 57.14 73 ARG A CA 1
ATOM 602 C C . ARG A 1 95 ? -11.118 36.974 18.852 1.00 57.92 73 ARG A C 1
ATOM 603 O O . ARG A 1 95 ? -11.835 36.155 18.289 1.00 59.13 73 ARG A O 1
ATOM 611 N N . ILE A 1 96 ? -11.171 38.272 18.573 1.00 58.50 74 ILE A N 1
ATOM 612 C CA . ILE A 1 96 ? -12.075 38.793 17.534 1.00 59.26 74 ILE A CA 1
ATOM 613 C C . ILE A 1 96 ? -11.715 38.213 16.162 1.00 60.22 74 ILE A C 1
ATOM 614 O O . ILE A 1 96 ? -12.559 37.639 15.463 1.00 60.22 74 ILE A O 1
ATOM 619 N N . GLU A 1 97 ? -10.447 38.361 15.797 1.00 61.11 75 GLU A N 1
ATOM 620 C CA . GLU A 1 97 ? -9.886 37.756 14.586 1.00 62.76 75 GLU A CA 1
ATOM 621 C C . GLU A 1 97 ? -10.277 36.276 14.380 1.00 63.04 75 GLU A C 1
ATOM 622 O O . GLU A 1 97 ? -10.451 35.845 13.261 1.00 63.34 75 GLU A O 1
ATOM 628 N N . SER A 1 98 ? -10.429 35.517 15.459 1.00 63.63 76 SER A N 1
ATOM 629 C CA . SER A 1 98 ? -10.801 34.110 15.377 1.00 64.46 76 SER A CA 1
ATOM 630 C C . SER A 1 98 ? -12.260 33.865 15.098 1.00 64.10 76 SER A C 1
ATOM 631 O O . SER A 1 98 ? -12.643 32.736 14.855 1.00 63.83 76 SER A O 1
ATOM 642 N N . PRO A 1 100 ? -15.950 33.418 13.567 1.00 62.52 78 PRO A N 1
ATOM 643 C CA . PRO A 1 100 ? -16.308 32.924 12.243 1.00 62.15 78 PRO A CA 1
ATOM 644 C C . PRO A 1 100 ? -16.795 34.028 11.294 1.00 61.87 78 PRO A C 1
ATOM 645 O O . PRO A 1 100 ? -17.242 35.093 11.719 1.00 61.40 78 PRO A O 1
ATOM 649 N N . GLN A 1 101 ? -16.701 33.751 10.002 1.00 61.91 79 GLN A N 1
ATOM 650 C CA . GLN A 1 101 ? -17.053 34.723 8.983 1.00 61.60 79 GLN A CA 1
ATOM 651 C C . GLN A 1 101 ? -17.712 34.050 7.772 1.00 62.09 79 GLN A C 1
ATOM 652 O O . GLN A 1 101 ? -17.554 34.516 6.649 1.00 61.86 79 GLN A O 1
ATOM 658 N N . ASN A 1 102 ? -18.458 32.967 8.003 1.00 62.17 80 ASN A N 1
ATOM 659 C CA . ASN A 1 102 ? -19.075 32.215 6.910 1.00 62.50 80 ASN A CA 1
ATOM 660 C C . ASN A 1 102 ? -20.294 32.880 6.290 1.00 62.13 80 ASN A C 1
ATOM 661 O O . ASN A 1 102 ? -20.542 32.725 5.103 1.00 63.09 80 ASN A O 1
ATOM 666 N N . ASN A 1 103 ? -21.068 33.599 7.085 1.00 61.23 81 ASN A N 1
ATOM 667 C CA . ASN A 1 103 ? -22.240 34.260 6.558 1.00 60.48 81 ASN A CA 1
ATOM 668 C C . ASN A 1 103 ? -22.314 35.723 6.987 1.00 60.29 81 ASN A C 1
ATOM 669 O O . ASN A 1 103 ? -21.494 36.205 7.789 1.00 60.36 81 ASN A O 1
ATOM 674 N N . PHE A 1 104 ? -23.316 36.412 6.450 1.00 59.59 82 PHE A N 1
ATOM 675 C CA . PHE A 1 104 ? -23.568 37.808 6.744 1.00 58.91 82 PHE A CA 1
ATOM 676 C C . PHE A 1 104 ? -23.628 38.096 8.268 1.00 58.62 82 PHE A C 1
ATOM 677 O O . PHE A 1 104 ? -22.874 38.957 8.785 1.00 58.13 82 PHE A O 1
ATOM 685 N N . ASN A 1 105 ? -24.492 37.370 8.985 1.00 57.72 83 ASN A N 1
ATOM 686 C CA . ASN A 1 105 ? -24.661 37.623 10.423 1.00 57.34 83 ASN A CA 1
ATOM 687 C C . ASN A 1 105 ? -23.348 37.538 11.172 1.00 56.72 83 ASN A C 1
ATOM 688 O O . ASN A 1 105 ? -23.048 38.404 11.978 1.00 56.83 83 ASN A O 1
ATOM 693 N N . GLN A 1 106 ? -22.560 36.509 10.880 1.00 56.69 84 GLN A N 1
ATOM 694 C CA . GLN A 1 106 ? -21.253 36.333 11.527 1.00 56.72 84 GLN A CA 1
ATOM 695 C C . GLN A 1 106 ? -20.306 37.497 11.229 1.00 56.46 84 GLN A C 1
ATOM 696 O O . GLN A 1 106 ? -19.608 37.979 12.128 1.00 56.03 84 GLN A O 1
ATOM 702 N N . ILE A 1 107 ? -20.318 37.960 9.979 1.00 56.17 85 ILE A N 1
ATOM 703 C CA . ILE A 1 107 ? -19.395 39.006 9.549 1.00 56.68 85 ILE A CA 1
ATOM 704 C C . ILE A 1 107 ? -19.747 40.321 10.241 1.00 56.99 85 ILE A C 1
ATOM 705 O O . ILE A 1 107 ? -18.870 41.071 10.685 1.00 57.00 85 ILE A O 1
ATOM 710 N N . VAL A 1 108 ? -21.041 40.573 10.369 1.00 57.07 86 VAL A N 1
ATOM 711 C CA . VAL A 1 108 ? -21.494 41.745 11.071 1.00 56.32 86 VAL A CA 1
ATOM 712 C C . VAL A 1 108 ? -21.176 41.646 12.562 1.00 56.54 86 VAL A C 1
ATOM 713 O O . VAL A 1 108 ? -20.718 42.627 13.167 1.00 56.67 86 VAL A O 1
ATOM 717 N N . GLU A 1 109 ? -21.347 40.460 13.144 1.00 56.54 87 GLU A N 1
ATOM 718 C CA . GLU A 1 109 ? -21.028 40.287 14.584 1.00 56.65 87 GLU A CA 1
ATOM 719 C C . GLU A 1 109 ? -19.559 40.555 14.832 1.00 56.50 87 GLU A C 1
ATOM 720 O O . GLU A 1 109 ? -19.197 41.134 15.862 1.00 56.84 87 GLU A O 1
ATOM 726 N N . LYS A 1 110 ? -18.727 40.129 13.876 1.00 56.18 88 LYS A N 1
ATOM 727 C CA . LYS A 1 110 ? -17.283 40.307 13.935 1.00 56.03 88 LYS A CA 1
ATOM 728 C C . LYS A 1 110 ? -16.957 41.803 13.863 1.00 56.19 88 LYS A C 1
ATOM 729 O O . LYS A 1 110 ? -16.195 42.337 14.692 1.00 55.80 88 LYS A O 1
ATOM 735 N N . TYR A 1 111 ? -17.568 42.462 12.879 1.00 55.76 89 TYR A N 1
ATOM 736 C CA . TYR A 1 111 ? -17.478 43.904 12.715 1.00 55.85 89 TYR A CA 1
ATOM 737 C C . TYR A 1 111 ? -17.896 44.640 13.998 1.00 56.21 89 TYR A C 1
ATOM 738 O O . TYR A 1 111 ? -17.186 45.552 14.459 1.00 56.56 89 TYR A O 1
ATOM 747 N N . VAL A 1 112 ? -19.022 44.243 14.589 1.00 55.66 90 VAL A N 1
ATOM 748 C CA . VAL A 1 112 ? -19.503 44.912 15.792 1.00 55.16 90 VAL A CA 1
ATOM 749 C C . VAL A 1 112 ? -18.448 44.799 16.912 1.00 56.19 90 VAL A C 1
ATOM 750 O O . VAL A 1 112 ? -18.143 45.785 17.592 1.00 56.12 90 VAL A O 1
ATOM 754 N N . GLU A 1 113 ? -17.873 43.612 17.083 1.00 56.55 91 GLU A N 1
ATOM 755 C CA . GLU A 1 113 ? -16.799 43.433 18.067 1.00 57.12 91 GLU A CA 1
ATOM 756 C C . GLU A 1 113 ? -15.609 44.293 17.714 1.00 57.28 91 GLU A C 1
ATOM 757 O O . GLU A 1 113 ? -15.023 44.932 18.582 1.00 57.06 91 GLU A O 1
ATOM 771 N N . ASN A 1 115 ? -15.541 47.091 16.170 1.00 58.54 93 ASN A N 1
ATOM 772 C CA . ASN A 1 115 ? -15.796 48.472 16.459 1.00 58.78 93 ASN A CA 1
ATOM 773 C C . ASN A 1 115 ? -15.685 48.779 17.958 1.00 59.47 93 ASN A C 1
ATOM 774 O O . ASN A 1 115 ? -15.243 49.870 18.357 1.00 59.72 93 ASN A O 1
ATOM 779 N N . ILE A 1 116 ? -16.068 47.805 18.782 1.00 59.75 94 ILE A N 1
ATOM 780 C CA . ILE A 1 116 ? -16.026 47.957 20.223 1.00 59.53 94 ILE A CA 1
ATOM 781 C C . ILE A 1 116 ? -14.582 47.967 20.688 1.00 59.38 94 ILE A C 1
ATOM 782 O O . ILE A 1 116 ? -14.235 48.711 21.603 1.00 60.65 94 ILE A O 1
ATOM 787 N N . ALA A 1 117 ? -13.753 47.153 20.051 1.00 58.49 95 ALA A N 1
ATOM 788 C CA . ALA A 1 117 ? -12.337 47.107 20.332 1.00 57.92 95 ALA A CA 1
ATOM 789 C C . ALA A 1 117 ? -11.704 48.460 20.015 1.00 58.38 95 ALA A C 1
ATOM 790 O O . ALA A 1 117 ? -10.798 48.886 20.746 1.00 58.36 95 ALA A O 1
ATOM 792 N N . HIS A 1 118 ? -12.161 49.102 18.919 1.00 57.97 96 HIS A N 1
ATOM 793 C CA . HIS A 1 118 ? -11.785 50.478 18.543 1.00 57.45 96 HIS A CA 1
ATOM 794 C C . HIS A 1 118 ? -10.274 50.706 18.786 1.00 57.37 96 HIS A C 1
ATOM 795 O O . HIS A 1 118 ? -9.894 51.630 19.486 1.00 57.71 96 HIS A O 1
ATOM 802 N N . PRO A 1 119 ? -9.409 49.861 18.203 1.00 57.43 97 PRO A N 1
ATOM 803 C CA . PRO A 1 119 ? -7.987 49.710 18.602 1.00 57.15 97 PRO A CA 1
ATOM 804 C C . PRO A 1 119 ? -7.044 50.871 18.297 1.00 56.84 97 PRO A C 1
ATOM 805 O O . PRO A 1 119 ? -5.915 50.868 18.773 1.00 57.66 97 PRO A O 1
ATOM 809 N N . PHE A 1 120 ? -7.480 51.834 17.506 1.00 56.79 98 PHE A N 1
ATOM 810 C CA . PHE A 1 120 ? -6.641 52.998 17.163 1.00 57.06 98 PHE A CA 1
ATOM 811 C C . PHE A 1 120 ? -7.060 54.204 17.963 1.00 57.10 98 PHE A C 1
ATOM 812 O O . PHE A 1 120 ? -8.200 54.294 18.384 1.00 56.82 98 PHE A O 1
ATOM 820 N N . LEU A 1 121 ? -6.151 55.149 18.146 1.00 57.37 99 LEU A N 1
ATOM 821 C CA . LEU A 1 121 ? -6.520 56.401 18.770 1.00 57.99 99 LEU A CA 1
ATOM 822 C C . LEU A 1 121 ? -7.645 57.127 18.015 1.00 58.69 99 LEU A C 1
ATOM 823 O O . LEU A 1 121 ? -8.529 57.699 18.638 1.00 59.22 99 LEU A O 1
ATOM 828 N N . GLU A 1 122 ? -7.604 57.132 16.680 1.00 58.99 100 GLU A N 1
ATOM 829 C CA . GLU A 1 122 ? -8.583 57.867 15.864 1.00 58.85 100 GLU A CA 1
ATOM 830 C C . GLU A 1 122 ? -8.640 57.161 14.525 1.00 58.80 100 GLU A C 1
ATOM 831 O O . GLU A 1 122 ? -7.653 56.534 14.117 1.00 58.88 100 GLU A O 1
ATOM 837 N N . GLY A 1 123 ? -9.766 57.267 13.830 1.00 58.21 101 GLY A N 1
ATOM 838 C CA . GLY A 1 123 ? -9.872 56.708 12.485 1.00 57.77 101 GLY A CA 1
ATOM 839 C C . GLY A 1 123 ? -10.322 55.249 12.487 1.00 57.56 101 GLY A C 1
ATOM 840 O O . GLY A 1 123 ? -10.257 54.577 11.468 1.00 57.57 101 GLY A O 1
ATOM 841 N N . ASN A 1 124 ? -10.807 54.771 13.622 1.00 57.07 102 ASN A N 1
ATOM 842 C CA . ASN A 1 124 ? -11.379 53.441 13.694 1.00 57.72 102 ASN A CA 1
ATOM 843 C C . ASN A 1 124 ? -12.540 53.218 12.740 1.00 57.57 102 ASN A C 1
ATOM 844 O O . ASN A 1 124 ? -12.573 52.204 12.057 1.00 58.34 102 ASN A O 1
ATOM 849 N N . GLY A 1 125 ? -13.488 54.152 12.698 1.00 57.20 103 GLY A N 1
ATOM 850 C CA . GLY A 1 125 ? -14.674 54.002 11.876 1.00 56.85 103 GLY A CA 1
ATOM 851 C C . GLY A 1 125 ? -14.334 53.809 10.406 1.00 57.60 103 GLY A C 1
ATOM 852 O O . GLY A 1 125 ? -14.820 52.870 9.763 1.00 58.31 103 GLY A O 1
ATOM 853 N N . ARG A 1 126 ? -13.483 54.675 9.854 1.00 57.28 104 ARG A N 1
ATOM 854 C CA . ARG A 1 126 ? -13.199 54.591 8.418 1.00 56.63 104 ARG A CA 1
ATOM 855 C C . ARG A 1 126 ? -12.365 53.361 8.076 1.00 56.32 104 ARG A C 1
ATOM 856 O O . ARG A 1 126 ? -12.615 52.710 7.081 1.00 55.45 104 ARG A O 1
ATOM 864 N N . ALA A 1 127 ? -11.394 53.019 8.916 1.00 56.37 105 ALA A N 1
ATOM 865 C CA . ALA A 1 127 ? -10.539 51.882 8.593 1.00 56.65 105 ALA A CA 1
ATOM 866 C C . ALA A 1 127 ? -11.345 50.595 8.656 1.00 56.94 105 ALA A C 1
ATOM 867 O O . ALA A 1 127 ? -11.257 49.750 7.770 1.00 56.81 105 ALA A O 1
ATOM 869 N N . THR A 1 128 ? -12.174 50.490 9.691 1.00 57.33 106 THR A N 1
ATOM 870 C CA . THR A 1 128 ? -12.913 49.272 9.964 1.00 57.36 106 THR A CA 1
ATOM 871 C C . THR A 1 128 ? -14.070 49.100 8.978 1.00 57.64 106 THR A C 1
ATOM 872 O O . THR A 1 128 ? -14.391 47.958 8.606 1.00 58.17 106 THR A O 1
ATOM 876 N N . ARG A 1 129 ? -14.667 50.203 8.516 1.00 57.04 107 ARG A N 1
ATOM 877 C CA . ARG A 1 129 ? -15.676 50.080 7.466 1.00 57.50 107 ARG A CA 1
ATOM 878 C C . ARG A 1 129 ? -15.092 49.447 6.181 1.00 58.35 107 ARG A C 1
ATOM 879 O O . ARG A 1 129 ? -15.714 48.561 5.572 1.00 58.46 107 ARG A O 1
ATOM 887 N N . ILE A 1 130 ? -13.888 49.876 5.790 1.00 58.26 108 ILE A N 1
ATOM 888 C CA . ILE A 1 130 ? -13.198 49.268 4.654 1.00 57.97 108 ILE A CA 1
ATOM 889 C C . ILE A 1 130 ? -12.907 47.783 4.910 1.00 57.59 108 ILE A C 1
ATOM 890 O O . ILE A 1 130 ? -13.047 46.955 4.032 1.00 57.01 108 ILE A O 1
ATOM 895 N N . TRP A 1 131 ? -12.509 47.480 6.136 1.00 57.77 109 TRP A N 1
ATOM 896 C CA . TRP A 1 131 ? -12.190 46.119 6.595 1.00 58.03 109 TRP A CA 1
ATOM 897 C C . TRP A 1 131 ? -13.426 45.230 6.477 1.00 57.82 109 TRP A C 1
ATOM 898 O O . TRP A 1 131 ? -13.343 44.084 6.031 1.00 57.17 109 TRP A O 1
ATOM 909 N N . LEU A 1 132 ? -14.569 45.786 6.876 1.00 57.78 110 LEU A N 1
ATOM 910 C CA . LEU A 1 132 ? -15.853 45.123 6.713 1.00 57.44 110 LEU A CA 1
ATOM 911 C C . LEU A 1 132 ? -16.096 44.813 5.244 1.00 57.96 110 LEU A C 1
ATOM 912 O O . LEU A 1 132 ? -16.396 43.656 4.891 1.00 58.57 110 LEU A O 1
ATOM 917 N N . ASP A 1 133 ? -15.948 45.825 4.382 1.00 58.08 111 ASP A N 1
ATOM 918 C CA . ASP A 1 133 ? -16.171 45.631 2.939 1.00 58.29 111 ASP A CA 1
ATOM 919 C C . ASP A 1 133 ? -15.327 44.500 2.370 1.00 58.45 111 ASP A C 1
ATOM 920 O O . ASP A 1 133 ? -15.846 43.655 1.643 1.00 58.67 111 ASP A O 1
ATOM 925 N N . LEU A 1 134 ? -14.039 44.473 2.717 1.00 58.38 112 LEU A N 1
ATOM 926 C CA . LEU A 1 134 ? -13.140 43.423 2.235 1.00 58.58 112 LEU A CA 1
ATOM 927 C C . LEU A 1 134 ? -13.567 42.035 2.681 1.00 58.53 112 LEU A C 1
ATOM 928 O O . LEU A 1 134 ? -13.402 41.079 1.941 1.00 59.16 112 LEU A O 1
ATOM 933 N N . LEU A 1 135 ? -14.113 41.933 3.887 1.00 58.44 113 LEU A N 1
ATOM 934 C CA . LEU A 1 135 ? -14.593 40.667 4.421 1.00 58.25 113 LEU A CA 1
ATOM 935 C C . LEU A 1 135 ? -15.824 40.209 3.669 1.00 58.37 113 LEU A C 1
ATOM 936 O O . LEU A 1 135 ? -15.920 39.057 3.264 1.00 58.44 113 LEU A O 1
ATOM 941 N N . LEU A 1 136 ? -16.758 41.127 3.461 1.00 58.66 114 LEU A N 1
ATOM 942 C CA . LEU A 1 136 ? -17.954 40.822 2.688 1.00 59.03 114 LEU A CA 1
ATOM 943 C C . LEU A 1 136 ? -17.618 40.463 1.247 1.00 59.41 114 LEU A C 1
ATOM 944 O O . LEU A 1 136 ? -18.262 39.584 0.646 1.00 59.74 114 LEU A O 1
ATOM 949 N N . LYS A 1 137 ? -16.619 41.142 0.691 1.00 59.04 115 LYS A N 1
ATOM 950 C CA . LYS A 1 137 ? -16.185 40.810 -0.643 1.00 59.21 115 LYS A CA 1
ATOM 951 C C . LYS A 1 137 ? -15.602 39.402 -0.695 1.00 59.20 115 LYS A C 1
ATOM 952 O O . LYS A 1 137 ? -15.965 38.609 -1.567 1.00 58.97 115 LYS A O 1
ATOM 958 N N . LYS A 1 138 ? -14.696 39.093 0.228 1.00 59.24 116 LYS A N 1
ATOM 959 C CA . LYS A 1 138 ? -14.029 37.798 0.187 1.00 59.58 116 LYS A CA 1
ATOM 960 C C . LYS A 1 138 ? -15.043 36.673 0.392 1.00 59.22 116 LYS A C 1
ATOM 961 O O . LYS A 1 138 ? -14.965 35.627 -0.223 1.00 58.42 116 LYS A O 1
ATOM 967 N N . GLU A 1 139 ? -16.018 36.928 1.243 1.00 58.95 117 GLU A N 1
ATOM 968 C CA . GLU A 1 139 ? -16.780 35.858 1.809 1.00 59.02 117 GLU A CA 1
ATOM 969 C C . GLU A 1 139 ? -18.146 35.698 1.121 1.00 58.68 117 GLU A C 1
ATOM 970 O O . GLU A 1 139 ? -18.594 34.585 0.889 1.00 58.11 117 GLU A O 1
ATOM 976 N N . LEU A 1 140 ? -18.788 36.814 0.784 1.00 58.72 118 LEU A N 1
ATOM 977 C CA . LEU A 1 140 ? -20.116 36.794 0.171 1.00 58.79 118 LEU A CA 1
ATOM 978 C C . LEU A 1 140 ? -20.144 37.438 -1.216 1.00 59.07 118 LEU A C 1
ATOM 979 O O . LEU A 1 140 ? -21.201 37.486 -1.859 1.00 58.99 118 LEU A O 1
ATOM 984 N N . LYS A 1 141 ? -18.995 37.947 -1.659 1.00 59.00 119 LYS A N 1
ATOM 985 C CA . LYS A 1 141 ? -18.879 38.702 -2.922 1.00 59.50 119 LYS A CA 1
ATOM 986 C C . LYS A 1 141 ? -19.883 39.857 -2.986 1.00 58.82 119 LYS A C 1
ATOM 987 O O . LYS A 1 141 ? -20.561 40.064 -3.987 1.00 58.63 119 LYS A O 1
ATOM 993 N N . LYS A 1 142 ? -19.970 40.585 -1.878 1.00 58.47 120 LYS A N 1
ATOM 994 C CA . LYS A 1 142 ? -20.779 41.803 -1.789 1.00 58.40 120 LYS A CA 1
ATOM 995 C C . LYS A 1 142 ? -19.997 42.934 -1.133 1.00 57.99 120 LYS A C 1
ATOM 996 O O . LYS A 1 142 ? -18.971 42.706 -0.481 1.00 58.20 120 LYS A O 1
ATOM 1002 N N . ILE A 1 143 ? -20.448 44.158 -1.350 1.00 57.58 121 ILE A N 1
ATOM 1003 C CA . ILE A 1 143 ? -19.935 45.291 -0.574 1.00 57.51 121 ILE A CA 1
ATOM 1004 C C . ILE A 1 143 ? -21.113 46.122 -0.109 1.00 57.59 121 ILE A C 1
ATOM 1005 O O . ILE A 1 143 ? -22.231 45.974 -0.633 1.00 58.05 121 ILE A O 1
ATOM 1010 N N . VAL A 1 144 ? -20.872 46.975 0.879 1.00 57.33 122 VAL A N 1
ATOM 1011 C CA . VAL A 1 144 ? -21.896 47.859 1.386 1.00 57.14 122 VAL A CA 1
ATOM 1012 C C . VAL A 1 144 ? -21.979 49.116 0.524 1.00 57.41 122 VAL A C 1
ATOM 1013 O O . VAL A 1 144 ? -20.980 49.809 0.312 1.00 57.76 122 VAL A O 1
ATOM 1017 N N . LEU A 1 145 ? -23.176 49.431 0.050 1.00 57.41 123 LEU A N 1
ATOM 1018 C CA . LEU A 1 145 ? -23.400 50.721 -0.606 1.00 57.75 123 LEU A CA 1
ATOM 1019 C C . LEU A 1 145 ? -23.565 51.828 0.423 1.00 58.04 123 LEU A C 1
ATOM 1020 O O . LEU A 1 145 ? -24.664 52.306 0.671 1.00 58.06 123 LEU A O 1
ATOM 1025 N N . TRP A 1 146 ? -22.456 52.229 1.025 1.00 58.76 124 TRP A N 1
ATOM 1026 C CA . TRP A 1 146 ? -22.487 53.241 2.076 1.00 60.00 124 TRP A CA 1
ATOM 1027 C C . TRP A 1 146 ? -23.223 54.498 1.670 1.00 60.77 124 TRP A C 1
ATOM 1028 O O . TRP A 1 146 ? -23.967 55.051 2.486 1.00 61.07 124 TRP A O 1
ATOM 1039 N N . ASP A 1 147 ? -23.030 54.948 0.426 1.00 61.93 125 ASP A N 1
ATOM 1040 C CA . ASP A 1 147 ? -23.651 56.203 -0.024 1.00 63.28 125 ASP A CA 1
ATOM 1041 C C . ASP A 1 147 ? -25.172 56.116 -0.045 1.00 62.74 125 ASP A C 1
ATOM 1042 O O . ASP A 1 147 ? -25.842 57.121 -0.226 1.00 63.17 125 ASP A O 1
ATOM 1047 N N . ARG A 1 148 ? -25.713 54.922 0.155 1.00 62.48 126 ARG A N 1
ATOM 1048 C CA . ARG A 1 148 ? -27.161 54.750 0.211 1.00 62.64 126 ARG A CA 1
ATOM 1049 C C . ARG A 1 148 ? -27.641 54.566 1.648 1.00 62.22 126 ARG A C 1
ATOM 1050 O O . ARG A 1 148 ? -28.831 54.348 1.897 1.00 61.99 126 ARG A O 1
ATOM 1058 N N . ILE A 1 149 ? -26.705 54.653 2.589 1.00 61.31 127 ILE A N 1
ATOM 1059 C CA . ILE A 1 149 ? -27.019 54.558 3.999 1.00 60.59 127 ILE A CA 1
ATOM 1060 C C . ILE A 1 149 ? -26.887 55.932 4.643 1.00 60.76 127 ILE A C 1
ATOM 1061 O O . ILE A 1 149 ? -25.790 56.495 4.744 1.00 60.61 127 ILE A O 1
ATOM 1066 N N . ASP A 1 150 ? -28.032 56.465 5.050 1.00 60.69 128 ASP A N 1
ATOM 1067 C CA . ASP A 1 150 ? -28.120 57.733 5.728 1.00 61.14 128 ASP A CA 1
ATOM 1068 C C . ASP A 1 150 ? -27.218 57.766 7.009 1.00 60.70 128 ASP A C 1
ATOM 1069 O O . ASP A 1 150 ? -27.078 56.771 7.733 1.00 60.11 128 ASP A O 1
ATOM 1074 N N . LYS A 1 151 ? -26.589 58.908 7.266 1.00 60.26 129 LYS A N 1
ATOM 1075 C CA . LYS A 1 151 ? -25.632 59.036 8.369 1.00 59.84 129 LYS A CA 1
ATOM 1076 C C . LYS A 1 151 ? -26.254 58.908 9.775 1.00 59.27 129 LYS A C 1
ATOM 1077 O O . LYS A 1 151 ? -25.682 58.270 10.656 1.00 58.70 129 LYS A O 1
ATOM 1083 N N . ALA A 1 152 ? -27.419 59.522 9.983 1.00 58.76 130 ALA A N 1
ATOM 1084 C CA . ALA A 1 152 ? -28.141 59.384 11.252 1.00 58.07 130 ALA A CA 1
ATOM 1085 C C . ALA A 1 152 ? -28.495 57.914 11.494 1.00 57.57 130 ALA A C 1
ATOM 1086 O O . ALA A 1 152 ? -28.270 57.397 12.573 1.00 58.18 130 ALA A O 1
ATOM 1088 N N . ALA A 1 153 ? -29.028 57.244 10.480 1.00 57.14 131 ALA A N 1
ATOM 1089 C CA . ALA A 1 153 ? -29.365 55.839 10.597 1.00 56.73 131 ALA A CA 1
ATOM 1090 C C . ALA A 1 153 ? -28.107 55.022 10.905 1.00 56.81 131 ALA A C 1
ATOM 1091 O O . ALA A 1 153 ? -28.123 54.180 11.807 1.00 57.15 131 ALA A O 1
ATOM 1093 N N . TYR A 1 154 ? -27.016 55.275 10.187 1.00 56.24 132 TYR A N 1
ATOM 1094 C CA . TYR A 1 154 ? -25.786 54.549 10.466 1.00 55.82 132 TYR A CA 1
ATOM 1095 C C . TYR A 1 154 ? -25.319 54.757 11.912 1.00 56.38 132 TYR A C 1
ATOM 1096 O O . TYR A 1 154 ? -25.017 53.782 12.614 1.00 56.83 132 TYR A O 1
ATOM 1105 N N . LEU A 1 155 ? -25.274 56.017 12.356 1.00 56.53 133 LEU A N 1
ATOM 1106 C CA . LEU A 1 155 ? -24.732 56.371 13.682 1.00 56.70 133 LEU A CA 1
ATOM 1107 C C . LEU A 1 155 ? -25.584 55.814 14.813 1.00 56.89 133 LEU A C 1
ATOM 1108 O O . LEU A 1 155 ? -25.072 55.236 15.772 1.00 56.75 133 LEU A O 1
ATOM 1113 N N . SER A 1 156 ? -26.892 55.964 14.669 1.00 57.01 134 SER A N 1
ATOM 1114 C CA . SER A 1 156 ? -27.840 55.388 15.606 1.00 57.23 134 SER A CA 1
ATOM 1115 C C . SER A 1 156 ? -27.708 53.844 15.685 1.00 57.35 134 SER A C 1
ATOM 1116 O O . SER A 1 156 ? -27.687 53.278 16.789 1.00 57.21 134 SER A O 1
ATOM 1119 N N . ALA A 1 157 ? -27.606 53.170 14.540 1.00 57.40 135 ALA A N 1
ATOM 1120 C CA . ALA A 1 157 ? -27.473 51.715 14.541 1.00 58.62 135 ALA A CA 1
ATOM 1121 C C . ALA A 1 157 ? -26.154 51.262 15.236 1.00 59.89 135 ALA A C 1
ATOM 1122 O O . ALA A 1 157 ? -26.150 50.290 16.006 1.00 59.62 135 ALA A O 1
ATOM 1132 N N . GLU A 1 159 ? -24.519 52.912 17.517 1.00 62.42 137 GLU A N 1
ATOM 1133 C CA . GLU A 1 159 ? -24.601 53.285 18.898 1.00 62.95 137 GLU A CA 1
ATOM 1134 C C . GLU A 1 159 ? -25.375 52.224 19.668 1.00 61.87 137 GLU A C 1
ATOM 1135 O O . GLU A 1 159 ? -25.062 51.922 20.815 1.00 61.31 137 GLU A O 1
ATOM 1141 N N . ARG A 1 160 ? -26.376 51.651 19.017 1.00 61.34 138 ARG A N 1
ATOM 1142 C CA . ARG A 1 160 ? -27.191 50.616 19.627 1.00 60.56 138 ARG A CA 1
ATOM 1143 C C . ARG A 1 160 ? -26.502 49.241 19.529 1.00 59.60 138 ARG A C 1
ATOM 1144 O O . ARG A 1 160 ? -26.814 48.343 20.297 1.00 59.60 138 ARG A O 1
ATOM 1152 N N . SER A 1 161 ? -25.531 49.104 18.631 1.00 58.80 139 SER A N 1
ATOM 1153 C CA . SER A 1 161 ? -24.966 47.785 18.291 1.00 58.75 139 SER A CA 1
ATOM 1154 C C . SER A 1 161 ? -24.361 46.933 19.425 1.00 58.85 139 SER A C 1
ATOM 1155 O O . SER A 1 161 ? -24.475 45.697 19.366 1.00 58.81 139 SER A O 1
ATOM 1158 N N . PRO A 1 162 ? -23.719 47.562 20.447 1.00 58.62 140 PRO A N 1
ATOM 1159 C CA . PRO A 1 162 ? -23.147 46.745 21.512 1.00 57.80 140 PRO A CA 1
ATOM 1160 C C . PRO A 1 162 ? -24.215 45.984 22.282 1.00 57.24 140 PRO A C 1
ATOM 1161 O O . PRO A 1 162 ? -23.945 44.929 22.831 1.00 56.68 140 PRO A O 1
ATOM 1165 N N . VAL A 1 163 ? -25.415 46.532 22.306 1.00 57.13 141 VAL A N 1
ATOM 1166 C CA . VAL A 1 163 ? -26.500 45.983 23.070 1.00 57.88 141 VAL A CA 1
ATOM 1167 C C . VAL A 1 163 ? -27.436 45.153 22.196 1.00 58.49 141 VAL A C 1
ATOM 1168 O O . VAL A 1 163 ? -27.899 44.088 22.602 1.00 58.86 141 VAL A O 1
ATOM 1172 N N . ASN A 1 164 ? -27.747 45.660 21.012 1.00 59.16 142 ASN A N 1
ATOM 1173 C CA . ASN A 1 164 ? -28.626 44.950 20.086 1.00 59.63 142 ASN A CA 1
ATOM 1174 C C . ASN A 1 164 ? -28.171 45.223 18.670 1.00 59.88 142 ASN A C 1
ATOM 1175 O O . ASN A 1 164 ? -28.145 46.383 18.219 1.00 59.89 142 ASN A O 1
ATOM 1180 N N . ASP A 1 165 ? -27.798 44.158 17.975 1.00 59.45 143 ASP A N 1
ATOM 1181 C CA . ASP A 1 165 ? -27.194 44.349 16.678 1.00 59.89 143 ASP A CA 1
ATOM 1182 C C . ASP A 1 165 ? -28.207 44.296 15.531 1.00 59.92 143 ASP A C 1
ATOM 1183 O O . ASP A 1 165 ? -27.837 44.448 14.368 1.00 60.08 143 ASP A O 1
ATOM 1188 N N . LEU A 1 166 ? -29.482 44.093 15.849 1.00 60.05 144 LEU A N 1
ATOM 1189 C CA . LEU A 1 166 ? -30.509 44.054 14.802 1.00 60.75 144 LEU A CA 1
ATOM 1190 C C . LEU A 1 166 ? -30.552 45.280 13.893 1.00 59.94 144 LEU A C 1
ATOM 1191 O O . LEU A 1 166 ? -30.577 45.117 12.676 1.00 60.05 144 LEU A O 1
ATOM 1196 N N . GLU A 1 167 ? -30.521 46.483 14.474 1.00 59.43 145 GLU A N 1
ATOM 1197 C CA . GLU A 1 167 ? -30.496 47.731 13.699 1.00 59.11 145 GLU A CA 1
ATOM 1198 C C . GLU A 1 167 ? -29.395 47.767 12.648 1.00 58.48 145 GLU A C 1
ATOM 1199 O O . GLU A 1 167 ? -29.674 48.034 11.484 1.00 58.24 145 GLU A O 1
ATOM 1205 N N . ILE A 1 168 ? -28.157 47.497 13.056 1.00 57.55 146 ILE A N 1
ATOM 1206 C CA . ILE A 1 168 ? -27.056 47.518 12.120 1.00 57.09 146 ILE A CA 1
ATOM 1207 C C . ILE A 1 168 ? -27.165 46.362 11.131 1.00 57.50 146 ILE A C 1
ATOM 1208 O O . ILE A 1 168 ? -26.942 46.562 9.942 1.00 57.60 146 ILE A O 1
ATOM 1213 N N . LYS A 1 169 ? -27.535 45.169 11.603 1.00 57.84 147 LYS A N 1
ATOM 1214 C CA . LYS A 1 169 ? -27.685 44.021 10.699 1.00 58.34 147 LYS A CA 1
ATOM 1215 C C . LYS A 1 169 ? -28.719 44.323 9.626 1.00 58.56 147 LYS A C 1
ATOM 1216 O O . LYS A 1 169 ? -28.479 44.074 8.453 1.00 59.27 147 LYS A O 1
ATOM 1222 N N . THR A 1 170 ? -29.861 44.879 10.024 1.00 58.52 148 THR A N 1
ATOM 1223 C CA . THR A 1 170 ? -30.953 45.174 9.096 1.00 57.96 148 THR A CA 1
ATOM 1224 C C . THR A 1 170 ? -30.551 46.265 8.116 1.00 58.32 148 THR A C 1
ATOM 1225 O O . THR A 1 170 ? -30.835 46.173 6.919 1.00 59.07 148 THR A O 1
ATOM 1229 N N . LEU A 1 171 ? -29.887 47.296 8.627 1.00 58.24 149 LEU A N 1
ATOM 1230 C CA . LEU A 1 171 ? -29.519 48.450 7.830 1.00 58.22 149 LEU A CA 1
ATOM 1231 C C . LEU A 1 171 ? -28.540 48.048 6.739 1.00 58.67 149 LEU A C 1
ATOM 1232 O O . LEU A 1 171 ? -28.729 48.392 5.567 1.00 58.91 149 LEU A O 1
ATOM 1237 N N . LEU A 1 172 ? -27.498 47.313 7.128 1.00 58.74 150 LEU A N 1
ATOM 1238 C CA . LEU A 1 172 ? -26.504 46.823 6.173 1.00 58.46 150 LEU A CA 1
ATOM 1239 C C . LEU A 1 172 ? -27.069 45.842 5.160 1.00 58.76 150 LEU A C 1
ATOM 1240 O O . LEU A 1 172 ? -26.748 45.939 3.980 1.00 58.93 150 LEU A O 1
ATOM 1245 N N . LYS A 1 173 ? -27.920 44.915 5.603 1.00 59.20 151 LYS A N 1
ATOM 1246 C CA . LYS A 1 173 ? -28.423 43.869 4.700 1.00 59.84 151 LYS A CA 1
ATOM 1247 C C . LYS A 1 173 ? -29.190 44.447 3.518 1.00 59.69 151 LYS A C 1
ATOM 1248 O O . LYS A 1 173 ? -29.235 43.847 2.459 1.00 59.61 151 LYS A O 1
ATOM 1254 N N . LYS A 1 174 ? -29.758 45.632 3.703 1.00 60.17 152 LYS A N 1
ATOM 1255 C CA . LYS A 1 174 ? -30.587 46.280 2.686 1.00 60.64 152 LYS A CA 1
ATOM 1256 C C . LYS A 1 174 ? -29.818 47.079 1.637 1.00 60.11 152 LYS A C 1
ATOM 1257 O O . LYS A 1 174 ? -30.417 47.565 0.694 1.00 59.95 152 LYS A O 1
ATOM 1263 N N . HIS A 1 175 ? -28.510 47.238 1.812 1.00 59.94 153 HIS A N 1
ATOM 1264 C CA . HIS A 1 175 ? -27.720 48.078 0.930 1.00 60.05 153 HIS A CA 1
ATOM 1265 C C . HIS A 1 175 ? -26.434 47.385 0.551 1.00 60.54 153 HIS A C 1
ATOM 1266 O O . HIS A 1 175 ? -25.354 47.968 0.603 1.00 61.12 153 HIS A O 1
ATOM 1273 N N . LEU A 1 176 ? -26.561 46.124 0.167 1.00 61.12 154 LEU A N 1
ATOM 1274 C CA . LEU A 1 176 ? -25.442 45.355 -0.351 1.00 61.73 154 LEU A CA 1
ATOM 1275 C C . LEU A 1 176 ? -25.443 45.365 -1.877 1.00 62.28 154 LEU A C 1
ATOM 1276 O O . LEU A 1 176 ? -26.500 45.474 -2.498 1.00 62.29 154 LEU A O 1
ATOM 1281 N N . SER A 1 177 ? -24.258 45.257 -2.475 1.00 62.93 155 SER A N 1
ATOM 1282 C CA . SER A 1 177 ? -24.124 45.194 -3.929 1.00 63.15 155 SER A CA 1
ATOM 1283 C C . SER A 1 177 ? -23.166 44.086 -4.335 1.00 63.71 155 SER A C 1
ATOM 1284 O O . SER A 1 177 ? -22.183 43.819 -3.625 1.00 63.95 155 SER A O 1
ATOM 1287 N N . SER A 1 178 ? -23.457 43.454 -5.476 1.00 64.14 156 SER A N 1
ATOM 1288 C CA . SER A 1 178 ? -22.558 42.475 -6.103 1.00 64.71 156 SER A CA 1
ATOM 1289 C C . SER A 1 178 ? -21.446 43.135 -6.921 1.00 64.82 156 SER A C 1
ATOM 1290 O O . SER A 1 178 ? -20.483 42.486 -7.313 1.00 64.67 156 SER A O 1
ATOM 1293 N N . ASN A 1 179 ? -21.584 44.432 -7.149 1.00 64.94 157 ASN A N 1
ATOM 1294 C CA . ASN A 1 179 ? -20.654 45.181 -7.962 1.00 65.39 157 ASN A CA 1
ATOM 1295 C C . ASN A 1 179 ? -19.409 45.596 -7.176 1.00 65.22 157 ASN A C 1
ATOM 1296 O O . ASN A 1 179 ? -19.122 46.787 -7.005 1.00 65.11 157 ASN A O 1
ATOM 1301 N N . THR A 1 180 ? -18.654 44.604 -6.729 1.00 65.20 158 THR A N 1
ATOM 1302 C CA . THR A 1 180 ? -17.631 44.823 -5.705 1.00 65.49 158 THR A CA 1
ATOM 1303 C C . THR A 1 180 ? -16.370 45.508 -6.216 1.00 66.39 158 THR A C 1
ATOM 1304 O O . THR A 1 180 ? -15.470 45.830 -5.430 1.00 66.01 158 THR A O 1
ATOM 1308 N N . ASN A 1 181 ? -16.300 45.713 -7.527 1.00 67.48 159 ASN A N 1
ATOM 1309 C CA . ASN A 1 181 ? -15.060 46.132 -8.159 1.00 68.99 159 ASN A CA 1
ATOM 1310 C C . ASN A 1 181 ? -15.152 47.461 -8.894 1.00 70.04 159 ASN A C 1
ATOM 1311 O O . ASN A 1 181 ? -14.124 48.013 -9.284 1.00 70.40 159 ASN A O 1
ATOM 1316 N N . ASP A 1 182 ? -16.370 47.965 -9.094 1.00 71.19 160 ASP A N 1
ATOM 1317 C CA . ASP A 1 182 ? -16.554 49.262 -9.726 1.00 72.43 160 ASP A CA 1
ATOM 1318 C C . ASP A 1 182 ? -15.900 50.394 -8.902 1.00 73.54 160 ASP A C 1
ATOM 1319 O O . ASP A 1 182 ? -16.336 50.675 -7.766 1.00 73.83 160 ASP A O 1
ATOM 1324 N N . PRO A 1 183 ? -14.847 51.051 -9.454 1.00 74.34 161 PRO A N 1
ATOM 1325 C CA . PRO A 1 183 ? -14.199 52.021 -8.553 1.00 74.48 161 PRO A CA 1
ATOM 1326 C C . PRO A 1 183 ? -15.047 53.293 -8.327 1.00 74.51 161 PRO A C 1
ATOM 1327 O O . PRO A 1 183 ? -14.884 53.937 -7.282 1.00 74.65 161 PRO A O 1
ATOM 1331 N N . LEU A 1 184 ? -15.961 53.626 -9.249 1.00 74.23 162 LEU A N 1
ATOM 1332 C CA . LEU A 1 184 ? -16.907 54.733 -8.999 1.00 74.15 162 LEU A CA 1
ATOM 1333 C C . LEU A 1 184 ? -17.767 54.438 -7.753 1.00 73.89 162 LEU A C 1
ATOM 1334 O O . LEU A 1 184 ? -17.859 55.263 -6.830 1.00 74.31 162 LEU A O 1
ATOM 1339 N N . THR A 1 185 ? -18.371 53.249 -7.733 1.00 73.11 163 THR A N 1
ATOM 1340 C CA . THR A 1 185 ? -19.158 52.765 -6.602 1.00 72.12 163 THR A CA 1
ATOM 1341 C C . THR A 1 185 ? -18.345 52.793 -5.300 1.00 71.50 163 THR A C 1
ATOM 1342 O O . THR A 1 185 ? -18.842 53.209 -4.257 1.00 70.98 163 THR A O 1
ATOM 1346 N N . LEU A 1 186 ? -17.091 52.365 -5.387 1.00 70.81 164 LEU A N 1
ATOM 1347 C CA . LEU A 1 186 ? -16.219 52.285 -4.233 1.00 70.11 164 LEU A CA 1
ATOM 1348 C C . LEU A 1 186 ? -15.863 53.674 -3.703 1.00 69.45 164 LEU A C 1
ATOM 1349 O O . LEU A 1 186 ? -15.872 53.901 -2.494 1.00 69.62 164 LEU A O 1
ATOM 1354 N N . ILE A 1 187 ? -15.580 54.604 -4.608 1.00 68.56 165 ILE A N 1
ATOM 1355 C CA . ILE A 1 187 ? -15.259 55.977 -4.230 1.00 67.80 165 ILE A CA 1
ATOM 1356 C C . ILE A 1 187 ? -16.471 56.678 -3.599 1.00 66.67 165 ILE A C 1
ATOM 1357 O O . ILE A 1 187 ? -16.332 57.329 -2.565 1.00 65.86 165 ILE A O 1
ATOM 1362 N N . LYS A 1 188 ? -17.647 56.527 -4.207 1.00 65.70 166 LYS A N 1
ATOM 1363 C CA . LYS A 1 188 ? -18.888 57.014 -3.604 1.00 65.25 166 LYS A CA 1
ATOM 1364 C C . LYS A 1 188 ? -19.081 56.470 -2.192 1.00 65.00 166 LYS A C 1
ATOM 1365 O O . LYS A 1 188 ? -19.474 57.205 -1.283 1.00 64.72 166 LYS A O 1
ATOM 1371 N N . GLY A 1 189 ? -18.780 55.187 -2.017 1.00 64.38 167 GLY A N 1
ATOM 1372 C CA . GLY A 1 189 ? -18.841 54.541 -0.731 1.00 63.69 167 GLY A CA 1
ATOM 1373 C C . GLY A 1 189 ? -17.907 55.164 0.288 1.00 63.86 167 GLY A C 1
ATOM 1374 O O . GLY A 1 189 ? -18.320 55.474 1.420 1.00 63.91 167 GLY A O 1
ATOM 1375 N N . ILE A 1 190 ? -16.650 55.358 -0.097 1.00 63.19 168 ILE A N 1
ATOM 1376 C CA . ILE A 1 190 ? -15.660 55.870 0.841 1.00 63.11 168 ILE A CA 1
ATOM 1377 C C . ILE A 1 190 ? -15.908 57.335 1.157 1.00 62.21 168 ILE A C 1
ATOM 1378 O O . ILE A 1 190 ? -15.688 57.760 2.276 1.00 62.63 168 ILE A O 1
ATOM 1383 N N . THR A 1 191 ? -16.388 58.101 0.178 1.00 61.31 169 THR A N 1
ATOM 1384 C CA . THR A 1 191 ? -16.759 59.488 0.403 1.00 59.89 169 THR A CA 1
ATOM 1385 C C . THR A 1 191 ? -17.845 59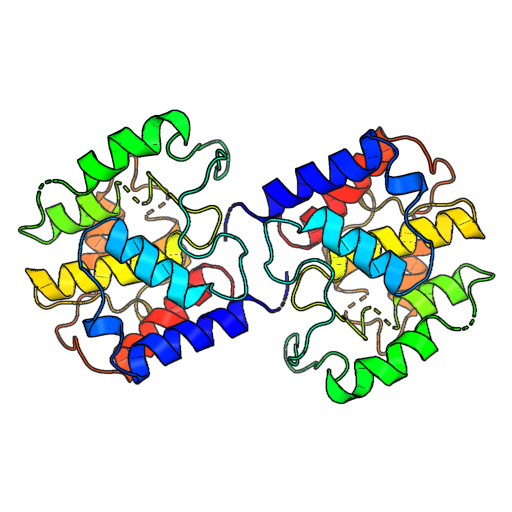.553 1.485 1.00 59.33 169 THR A C 1
ATOM 1386 O O . THR A 1 191 ? -17.815 60.421 2.346 1.00 59.82 169 THR A O 1
ATOM 1390 N N . GLN A 1 192 ? -18.795 58.627 1.454 1.00 58.27 170 GLN A N 1
ATOM 1391 C CA . GLN A 1 192 ? -19.867 58.623 2.431 1.00 57.05 170 GLN A CA 1
ATOM 1392 C C . GLN A 1 192 ? -19.326 58.226 3.801 1.00 57.20 170 GLN A C 1
ATOM 1393 O O . GLN A 1 192 ? -19.708 58.814 4.821 1.00 56.76 170 GLN A O 1
ATOM 1399 N N . SER A 1 193 ? -18.420 57.245 3.816 1.00 56.67 171 SER A N 1
ATOM 1400 C CA . SER A 1 193 ? -17.780 56.826 5.044 1.00 56.17 171 SER A CA 1
ATOM 1401 C C . SER A 1 193 ? -17.138 58.035 5.742 1.00 56.09 171 SER A C 1
ATOM 1402 O O . SER A 1 193 ? -17.295 58.215 6.950 1.00 55.94 171 SER A O 1
ATOM 1405 N N . TYR A 1 194 ? -16.422 58.860 4.976 1.00 55.99 172 TYR A N 1
ATOM 1406 C CA . TYR A 1 194 ? -15.788 60.069 5.517 1.00 56.07 172 TYR A CA 1
ATOM 1407 C C . TYR A 1 194 ? -16.814 61.126 5.910 1.00 56.64 172 TYR A C 1
ATOM 1408 O O . TYR A 1 194 ? -16.607 61.891 6.860 1.00 56.41 172 TYR A O 1
ATOM 1417 N N . TYR A 1 195 ? -17.930 61.142 5.187 1.00 56.89 173 TYR A N 1
ATOM 1418 C CA . TYR A 1 195 ? -19.024 62.016 5.523 1.00 58.07 173 TYR A CA 1
ATOM 1419 C C . TYR A 1 195 ? -19.627 61.686 6.887 1.00 58.46 173 TYR A C 1
ATOM 1420 O O . TYR A 1 195 ? -20.109 62.590 7.577 1.00 58.66 173 TYR A O 1
ATOM 1429 N N . TYR A 1 196 ? -19.597 60.398 7.267 1.00 58.72 174 TYR A N 1
ATOM 1430 C CA . TYR A 1 196 ? -20.147 59.939 8.538 1.00 58.74 174 TYR A CA 1
ATOM 1431 C C . TYR A 1 196 ? -19.386 60.588 9.697 1.00 59.64 174 TYR A C 1
ATOM 1432 O O . TYR A 1 196 ? -19.930 60.756 10.779 1.00 59.30 174 TYR A O 1
ATOM 1441 N N . GLU A 1 197 ? -18.115 60.913 9.450 1.00 60.28 175 GLU A N 1
ATOM 1442 C CA . GLU A 1 197 ? -17.239 61.516 10.431 1.00 61.04 175 GLU A CA 1
ATOM 1443 C C . GLU A 1 197 ? -17.286 63.049 10.389 1.00 62.24 175 GLU A C 1
ATOM 1444 O O . GLU A 1 197 ? -16.520 63.707 11.097 1.00 62.04 175 GLU A O 1
ATOM 1450 N N . GLY A 1 198 ? -18.170 63.617 9.558 1.00 62.89 176 GLY A N 1
ATOM 1451 C CA . GLY A 1 198 ? -18.339 65.071 9.466 1.00 63.73 176 GLY A CA 1
ATOM 1452 C C . GLY A 1 198 ? -17.593 65.794 8.348 1.00 64.77 176 GLY A C 1
ATOM 1453 O O . GLY A 1 198 ? -17.511 67.026 8.348 1.00 64.76 176 GLY A O 1
ATOM 1454 N N . LEU A 1 199 ? -17.040 65.049 7.393 1.00 65.76 177 LEU A N 1
ATOM 1455 C CA . LEU A 1 199 ? -16.390 65.666 6.234 1.00 66.54 177 LEU A CA 1
ATOM 1456 C C . LEU A 1 199 ? -17.418 65.954 5.140 1.00 67.68 177 LEU A C 1
ATOM 1457 O O . LEU A 1 199 ? -18.034 65.029 4.606 1.00 67.71 177 LEU A O 1
ATOM 1462 N N . GLY A 1 200 ? -17.597 67.237 4.808 1.00 68.80 178 GLY A N 1
ATOM 1463 C CA . GLY A 1 200 ? -18.676 67.673 3.913 1.00 69.58 178 GLY A CA 1
ATOM 1464 C C . GLY A 1 200 ? -18.168 68.230 2.596 1.00 70.63 178 GLY A C 1
ATOM 1465 O O . GLY A 1 200 ? -17.721 67.479 1.722 1.00 71.02 178 GLY A O 1
ATOM 1466 N N . GLY B 1 21 ? -16.318 63.421 14.057 1.00 56.00 -1 GLY B N 1
ATOM 1467 C CA . GLY B 1 21 ? -16.751 62.161 14.712 1.00 55.41 -1 GLY B CA 1
ATOM 1468 C C . GLY B 1 21 ? -16.301 62.217 16.160 1.00 55.81 -1 GLY B C 1
ATOM 1469 O O . GLY B 1 21 ? -16.334 63.286 16.783 1.00 55.40 -1 GLY B O 1
ATOM 1470 N N . HIS B 1 22 ? -15.843 61.082 16.688 1.00 55.64 0 HIS B N 1
ATOM 1471 C CA . HIS B 1 22 ? -15.492 60.960 18.103 1.00 55.23 0 HIS B CA 1
ATOM 1472 C C . HIS B 1 22 ? -14.363 61.897 18.592 1.00 56.86 0 HIS B C 1
ATOM 1473 O O . HIS B 1 22 ? -14.343 62.292 19.761 1.00 56.52 0 HIS B O 1
ATOM 1488 N N . HIS B 1 24 ? -11.330 61.549 19.531 1.00 57.25 2 HIS B N 1
ATOM 1489 C CA . HIS B 1 24 ? -10.546 61.040 20.657 1.00 55.16 2 HIS B CA 1
ATOM 1490 C C . HIS B 1 24 ? -9.201 61.760 20.784 1.00 55.03 2 HIS B C 1
ATOM 1491 O O . HIS B 1 24 ? -8.764 62.081 21.874 1.00 54.65 2 HIS B O 1
ATOM 1498 N N . LEU B 1 25 ? -8.549 61.982 19.650 1.00 55.55 3 LEU B N 1
ATOM 1499 C CA . LEU B 1 25 ? -7.255 62.651 19.566 1.00 55.91 3 LEU B CA 1
ATOM 1500 C C . LEU B 1 25 ? -7.297 63.996 20.272 1.00 56.30 3 LEU B C 1
ATOM 1501 O O . LEU B 1 25 ? -6.430 64.312 21.073 1.00 56.52 3 LEU B O 1
ATOM 1506 N N . ASP B 1 26 ? -8.328 64.776 19.980 1.00 56.76 4 ASP B N 1
ATOM 1507 C CA . ASP B 1 26 ? -8.442 66.110 20.527 1.00 57.73 4 ASP B CA 1
ATOM 1508 C C . ASP B 1 26 ? -8.556 66.112 22.038 1.00 58.00 4 ASP B C 1
ATOM 1509 O O . ASP B 1 26 ? -8.082 67.038 22.687 1.00 58.08 4 ASP B O 1
ATOM 1514 N N . ARG B 1 27 ? -9.176 65.081 22.603 1.00 58.52 5 ARG B N 1
ATOM 1515 C CA . ARG B 1 27 ? -9.178 64.918 24.055 1.00 59.58 5 ARG B CA 1
ATOM 1516 C C . ARG B 1 27 ? -7.734 64.921 24.581 1.00 59.64 5 ARG B C 1
ATOM 1517 O O . ARG B 1 27 ? -7.423 65.607 25.547 1.00 59.69 5 ARG B O 1
ATOM 1525 N N . GLN B 1 28 ? -6.854 64.167 23.926 1.00 59.65 6 GLN B N 1
ATOM 1526 C CA . GLN B 1 28 ? -5.470 64.075 24.364 1.00 59.76 6 GLN B CA 1
ATOM 1527 C C . GLN B 1 28 ? -4.740 65.383 24.160 1.00 59.00 6 GLN B C 1
ATOM 1528 O O . GLN B 1 28 ? -3.908 65.776 24.979 1.00 59.48 6 GLN B O 1
ATOM 1534 N N . SER B 1 29 ? -5.053 66.047 23.062 1.00 57.75 7 SER B N 1
ATOM 1535 C CA . SER B 1 29 ? -4.431 67.310 22.769 1.00 57.17 7 SER B CA 1
ATOM 1536 C C . SER B 1 29 ? -4.795 68.340 23.828 1.00 57.05 7 SER B C 1
ATOM 1537 O O . SER B 1 29 ? -3.922 69.055 24.313 1.00 56.98 7 SER B O 1
ATOM 1540 N N . LEU B 1 30 ? -6.070 68.380 24.211 1.00 56.61 8 LEU B N 1
ATOM 1541 C CA . LEU B 1 30 ? -6.516 69.296 25.243 1.00 56.78 8 LEU B CA 1
ATOM 1542 C C . LEU B 1 30 ? -5.691 69.119 26.516 1.00 57.37 8 LEU B C 1
ATOM 1543 O O . LEU B 1 30 ? -5.375 70.088 27.200 1.00 57.70 8 LEU B O 1
ATOM 1548 N N . GLU B 1 31 ? -5.320 67.881 26.816 1.00 57.89 9 GLU B N 1
ATOM 1549 C CA . GLU B 1 31 ? -4.526 67.614 28.000 1.00 58.61 9 GLU B CA 1
ATOM 1550 C C . GLU B 1 31 ? -3.095 68.145 27.841 1.00 58.15 9 GLU B C 1
ATOM 1551 O O . GLU B 1 31 ? -2.524 68.655 28.793 1.00 57.62 9 GLU B O 1
ATOM 1557 N N . LYS B 1 32 ? -2.549 68.071 26.622 1.00 58.32 10 LYS B N 1
ATOM 1558 C CA . LYS B 1 32 ? -1.213 68.608 26.349 1.00 58.02 10 LYS B CA 1
ATOM 1559 C C . LYS B 1 32 ? -1.216 70.122 26.542 1.00 58.54 10 LYS B C 1
ATOM 1560 O O . LYS B 1 32 ? -0.286 70.690 27.157 1.00 58.27 10 LYS B O 1
ATOM 1566 N N . ALA B 1 33 ? -2.292 70.746 26.055 1.00 58.82 11 ALA B N 1
ATOM 1567 C CA . ALA B 1 33 ? -2.530 72.177 26.200 1.00 59.52 11 ALA B CA 1
ATOM 1568 C C . ALA B 1 33 ? -2.579 72.579 27.665 1.00 60.07 11 ALA B C 1
ATOM 1569 O O . ALA B 1 33 ? -1.917 73.536 28.072 1.00 60.19 11 ALA B O 1
ATOM 1571 N N . LYS B 1 34 ? -3.366 71.846 28.446 1.00 60.43 12 LYS B N 1
ATOM 1572 C CA . LYS B 1 34 ? -3.471 72.097 29.867 1.00 61.31 12 LYS B CA 1
ATOM 1573 C C . LYS B 1 34 ? -2.102 71.980 30.507 1.00 61.98 12 LYS B C 1
ATOM 1574 O O . LYS B 1 34 ? -1.694 72.881 31.246 1.00 62.23 12 LYS B O 1
ATOM 1580 N N . HIS B 1 35 ? -1.393 70.886 30.207 1.00 62.39 13 HIS B N 1
ATOM 1581 C CA . HIS B 1 35 ? -0.015 70.722 30.647 1.00 63.03 13 HIS B CA 1
ATOM 1582 C C . HIS B 1 35 ? 0.835 71.955 30.287 1.00 63.27 13 HIS B C 1
ATOM 1583 O O . HIS B 1 35 ? 1.571 72.467 31.126 1.00 63.57 13 HIS B O 1
ATOM 1590 N N . LEU B 1 36 ? 0.691 72.469 29.073 1.00 63.80 14 LEU B N 1
ATOM 1591 C CA . LEU B 1 36 ? 1.456 73.651 28.662 1.00 64.42 14 LEU B CA 1
ATOM 1592 C C . LEU B 1 36 ? 1.263 74.847 29.595 1.00 65.60 14 LEU B C 1
ATOM 1593 O O . LEU B 1 36 ? 2.233 75.524 29.957 1.00 66.07 14 LEU B O 1
ATOM 1598 N N . ILE B 1 37 ? 0.014 75.099 29.984 1.00 66.46 15 ILE B N 1
ATOM 1599 C CA . ILE B 1 37 ? -0.289 76.161 30.943 1.00 67.15 15 ILE B CA 1
ATOM 1600 C C . ILE B 1 37 ? 0.240 75.827 32.342 1.00 67.88 15 ILE B C 1
ATOM 1601 O O . ILE B 1 37 ? 1.034 76.582 32.903 1.00 67.99 15 ILE B O 1
ATOM 1606 N N . GLN B 1 38 ? -0.183 74.690 32.886 1.00 68.67 16 GLN B N 1
ATOM 1607 C CA . GLN B 1 38 ? 0.155 74.314 34.259 1.00 69.80 16 GLN B CA 1
ATOM 1608 C C . GLN B 1 38 ? 1.642 74.230 34.557 1.00 69.56 16 GLN B C 1
ATOM 1609 O O . GLN B 1 38 ? 2.047 74.450 35.687 1.00 69.82 16 GLN B O 1
ATOM 1615 N N . SER B 1 39 ? 2.453 73.885 33.567 1.00 69.53 17 SER B N 1
ATOM 1616 C CA . SER B 1 39 ? 3.881 73.692 33.810 1.00 69.02 17 SER B CA 1
ATOM 1617 C C . SER B 1 39 ? 4.628 75.028 33.764 1.00 68.72 17 SER B C 1
ATOM 1618 O O . SER B 1 39 ? 5.824 75.086 34.059 1.00 68.37 17 SER B O 1
ATOM 1621 N N . GLY B 1 40 ? 3.920 76.096 33.401 1.00 68.22 18 GLY B N 1
ATOM 1622 C CA . GLY B 1 40 ? 4.560 77.383 33.138 1.00 68.45 18 GLY B CA 1
ATOM 1623 C C . GLY B 1 40 ? 5.440 77.425 31.884 1.00 68.58 18 GLY B C 1
ATOM 1624 O O . GLY B 1 40 ? 6.095 78.431 31.620 1.00 68.74 18 GLY B O 1
ATOM 1625 N N . LEU B 1 41 ? 5.467 76.349 31.101 1.00 68.48 19 LEU B N 1
ATOM 1626 C CA . LEU B 1 41 ? 6.339 76.307 29.927 1.00 68.67 19 LEU B CA 1
ATOM 1627 C C . LEU B 1 41 ? 5.892 77.272 28.805 1.00 68.60 19 LEU B C 1
ATOM 1628 O O . LEU B 1 41 ? 6.669 77.585 27.894 1.00 68.21 19 LEU B O 1
ATOM 1633 N N . ILE B 1 42 ? 4.650 77.747 28.892 1.00 68.22 20 ILE B N 1
ATOM 1634 C CA . ILE B 1 42 ? 4.106 78.689 27.920 1.00 67.89 20 ILE B CA 1
ATOM 1635 C C . ILE B 1 42 ? 4.846 80.037 27.911 1.00 67.89 20 ILE B C 1
ATOM 1636 O O . ILE B 1 42 ? 4.969 80.695 26.866 1.00 67.55 20 ILE B O 1
ATOM 1641 N N . ASP B 1 43 ? 5.322 80.443 29.083 1.00 67.83 21 ASP B N 1
ATOM 1642 C CA . ASP B 1 43 ? 6.121 81.664 29.218 1.00 68.27 21 ASP B CA 1
ATOM 1643 C C . ASP B 1 43 ? 7.444 81.531 28.443 1.00 67.71 21 ASP B C 1
ATOM 1644 O O . ASP B 1 43 ? 8.094 82.526 28.127 1.00 67.37 21 ASP B O 1
ATOM 1649 N N . THR B 1 44 ? 7.813 80.291 28.127 1.00 67.03 22 THR B N 1
ATOM 1650 C CA . THR B 1 44 ? 9.066 79.979 27.456 1.00 66.42 22 THR B CA 1
ATOM 1651 C C . THR B 1 44 ? 9.004 80.191 25.912 1.00 66.09 22 THR B C 1
ATOM 1652 O O . THR B 1 44 ? 10.032 80.281 25.232 1.00 66.32 22 THR B O 1
ATOM 1656 N N . ILE B 1 45 ? 7.790 80.305 25.386 1.00 64.65 23 ILE B N 1
ATOM 1657 C CA . ILE B 1 45 ? 7.547 80.350 23.954 1.00 63.83 23 ILE B CA 1
ATOM 1658 C C . ILE B 1 45 ? 7.699 81.752 23.336 1.00 63.22 23 ILE B C 1
ATOM 1659 O O . ILE B 1 45 ? 7.246 82.750 23.898 1.00 63.30 23 ILE B O 1
ATOM 1664 N N . GLU B 1 46 ? 8.348 81.808 22.180 1.00 62.23 24 GLU B N 1
ATOM 1665 C CA . GLU B 1 46 ? 8.642 83.059 21.500 1.00 61.77 24 GLU B CA 1
ATOM 1666 C C . GLU B 1 46 ? 7.354 83.692 20.988 1.00 61.57 24 GLU B C 1
ATOM 1667 O O . GLU B 1 46 ? 6.499 83.001 20.427 1.00 61.24 24 GLU B O 1
ATOM 1673 N N . VAL B 1 47 ? 7.193 84.997 21.189 1.00 61.22 25 VAL B N 1
ATOM 1674 C CA . VAL B 1 47 ? 5.894 85.585 20.909 1.00 60.90 25 VAL B CA 1
ATOM 1675 C C . VAL B 1 47 ? 5.855 86.439 19.657 1.00 61.35 25 VAL B C 1
ATOM 1676 O O . VAL B 1 47 ? 6.745 87.275 19.434 1.00 61.38 25 VAL B O 1
ATOM 1680 N N . GLY B 1 48 ? 4.819 86.193 18.843 1.00 60.71 26 GLY B N 1
ATOM 1681 C CA . GLY B 1 48 ? 4.497 87.019 17.693 1.00 60.01 26 GLY B CA 1
ATOM 1682 C C . GLY B 1 48 ? 5.205 86.606 16.430 1.00 59.90 26 GLY B C 1
ATOM 1683 O O . GLY B 1 48 ? 5.145 87.311 15.433 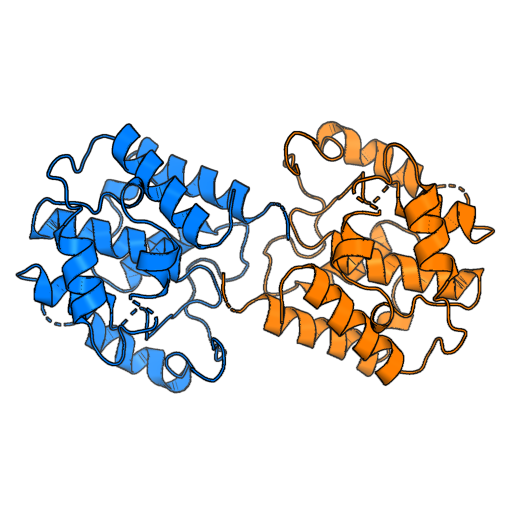1.00 59.90 26 GLY B O 1
ATOM 1684 N N . THR B 1 49 ? 5.885 85.465 16.477 1.00 59.83 27 THR B N 1
ATOM 1685 C CA . THR B 1 49 ? 6.672 84.990 15.357 1.00 59.61 27 THR B CA 1
ATOM 1686 C C . THR B 1 49 ? 6.098 83.664 14.872 1.00 60.52 27 THR B C 1
ATOM 1687 O O . THR B 1 49 ? 5.322 83.012 15.593 1.00 60.49 27 THR B O 1
ATOM 1691 N N . ILE B 1 50 ? 6.461 83.254 13.662 1.00 60.80 28 ILE B N 1
ATOM 1692 C CA . ILE B 1 50 ? 6.036 81.941 13.193 1.00 62.09 28 ILE B CA 1
ATOM 1693 C C . ILE B 1 50 ? 6.741 80.807 13.955 1.00 61.46 28 ILE B C 1
ATOM 1694 O O . ILE B 1 50 ? 6.120 79.771 14.218 1.00 61.01 28 ILE B O 1
ATOM 1699 N N . LYS B 1 51 ? 8.006 81.008 14.339 1.00 60.68 29 LYS B N 1
ATOM 1700 C CA . LYS B 1 51 ? 8.672 80.023 15.191 1.00 61.11 29 LYS B CA 1
ATOM 1701 C C . LYS B 1 51 ? 7.843 79.761 16.460 1.00 59.94 29 LYS B C 1
ATOM 1702 O O . LYS B 1 51 ? 7.641 78.614 16.852 1.00 59.52 29 LYS B O 1
ATOM 1708 N N . GLY B 1 52 ? 7.349 80.831 17.075 1.00 59.01 30 GLY B N 1
ATOM 1709 C CA . GLY B 1 52 ? 6.556 80.713 18.293 1.00 58.43 30 GLY B CA 1
ATOM 1710 C C . GLY B 1 52 ? 5.247 79.972 18.082 1.00 57.93 30 GLY B C 1
ATOM 1711 O O . GLY B 1 52 ? 4.815 79.194 18.945 1.00 57.99 30 GLY B O 1
ATOM 1712 N N . LEU B 1 53 ? 4.630 80.227 16.933 1.00 57.20 31 LEU B N 1
ATOM 1713 C CA . LEU B 1 53 ? 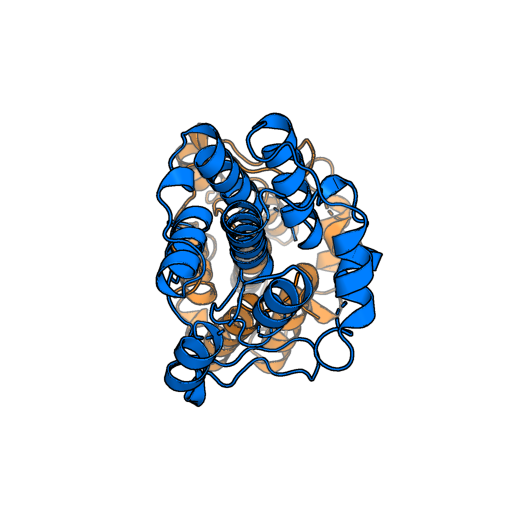3.418 79.551 16.515 1.00 56.76 31 LEU B CA 1
ATOM 1714 C C . LEU B 1 53 ? 3.686 78.063 16.285 1.00 56.87 31 LEU B C 1
ATOM 1715 O O . LEU B 1 53 ? 2.898 77.217 16.703 1.00 57.21 31 LEU B O 1
ATOM 1720 N N . GLN B 1 54 ? 4.798 77.742 15.636 1.00 56.76 32 GLN B N 1
ATOM 1721 C CA . GLN B 1 54 ? 5.224 76.347 15.509 1.00 56.60 32 GLN B CA 1
ATOM 1722 C C . GLN B 1 54 ? 5.458 75.684 16.869 1.00 57.03 32 GLN B C 1
ATOM 1723 O O . GLN B 1 54 ? 5.048 74.541 17.068 1.00 56.56 32 GLN B O 1
ATOM 1729 N N . GLU B 1 55 ? 6.077 76.409 17.806 1.00 57.54 33 GLU B N 1
ATOM 1730 C CA . GLU B 1 55 ? 6.357 75.853 19.139 1.00 58.91 33 GLU B CA 1
ATOM 1731 C C . GLU B 1 55 ? 5.045 75.456 19.829 1.00 57.85 33 GLU B C 1
ATOM 1732 O O . GLU B 1 55 ? 4.941 74.359 20.384 1.00 57.73 33 GLU B O 1
ATOM 1738 N N . ILE B 1 56 ? 4.050 76.342 19.755 1.00 57.25 34 ILE B N 1
ATOM 1739 C CA . ILE B 1 56 ? 2.731 76.099 20.329 1.00 56.86 34 ILE B CA 1
ATOM 1740 C C . ILE B 1 56 ? 2.126 74.850 19.698 1.00 57.16 34 ILE B C 1
ATOM 1741 O O . ILE B 1 56 ? 1.712 73.914 20.393 1.00 56.77 34 ILE B O 1
ATOM 1746 N N . HIS B 1 57 ? 2.080 74.862 18.366 1.00 57.14 35 HIS B N 1
ATOM 1747 C CA . HIS B 1 57 ? 1.535 73.769 17.615 1.00 57.21 35 HIS B CA 1
ATOM 1748 C C . HIS B 1 57 ? 2.200 72.424 17.956 1.00 57.80 35 HIS B C 1
ATOM 1749 O O . HIS B 1 57 ? 1.498 71.447 18.212 1.00 57.97 35 HIS B O 1
ATOM 1756 N N . ARG B 1 58 ? 3.531 72.390 17.978 1.00 57.84 36 ARG B N 1
ATOM 1757 C CA . ARG B 1 58 ? 4.264 71.189 18.342 1.00 58.81 36 ARG B CA 1
ATOM 1758 C C . ARG B 1 58 ? 3.790 70.701 19.710 1.00 58.98 36 ARG B C 1
ATOM 1759 O O . ARG B 1 58 ? 3.510 69.528 19.878 1.00 59.59 36 ARG B O 1
ATOM 1767 N N . PHE B 1 59 ? 3.668 71.605 20.672 1.00 58.75 37 PHE B N 1
ATOM 1768 C CA . PHE B 1 59 ? 3.304 71.196 22.015 1.00 58.51 37 PHE B CA 1
ATOM 1769 C C . PHE B 1 59 ? 1.916 70.552 22.088 1.00 58.08 37 PHE B C 1
ATOM 1770 O O . PHE B 1 59 ? 1.711 69.583 22.851 1.00 58.06 37 PHE B O 1
ATOM 1778 N N . LEU B 1 60 ? 0.989 71.070 21.287 1.00 56.72 38 LEU B N 1
ATOM 1779 C CA . LEU B 1 60 ? -0.389 70.630 21.308 1.00 56.40 38 LEU B CA 1
ATOM 1780 C C . LEU B 1 60 ? -0.610 69.320 20.572 1.00 56.31 38 LEU B C 1
ATOM 1781 O O . LEU B 1 60 ? -1.525 68.563 20.898 1.00 56.90 38 LEU B O 1
ATOM 1786 N N . PHE B 1 61 ? 0.222 69.028 19.585 1.00 55.89 39 PHE B N 1
ATOM 1787 C CA . PHE B 1 61 ? -0.100 67.935 18.685 1.00 55.58 39 PHE B CA 1
ATOM 1788 C C . PHE B 1 61 ? 0.955 66.864 18.568 1.00 55.87 39 PHE B C 1
ATOM 1789 O O . PHE B 1 61 ? 0.741 65.839 17.944 1.00 56.43 39 PHE B O 1
ATOM 1797 N N . GLU B 1 62 ? 2.084 67.118 19.201 1.00 55.87 40 GLU B N 1
ATOM 1798 C CA . GLU B 1 62 ? 3.196 66.207 19.276 1.00 55.93 40 GLU B CA 1
ATOM 1799 C C . GLU B 1 62 ? 2.696 64.812 19.729 1.00 55.84 40 GLU B C 1
ATOM 1800 O O . GLU B 1 62 ? 1.970 64.683 20.724 1.00 55.19 40 GLU B O 1
ATOM 1806 N N . GLY B 1 63 ? 3.074 63.773 18.985 1.00 55.59 41 GLY B N 1
ATOM 1807 C CA . GLY B 1 63 ? 2.627 62.422 19.293 1.00 54.99 41 GLY B CA 1
ATOM 1808 C C . GLY B 1 63 ? 1.272 62.120 18.657 1.00 55.14 41 GLY B C 1
ATOM 1809 O O . GLY B 1 63 ? 0.857 60.968 18.601 1.00 55.26 41 GLY B O 1
ATOM 1810 N N . LEU B 1 64 ? 0.578 63.141 18.165 1.00 54.51 42 LEU B N 1
ATOM 1811 C CA . LEU B 1 64 ? -0.729 62.928 17.565 1.00 54.80 42 LEU B CA 1
ATOM 1812 C C . LEU B 1 64 ? -0.698 63.146 16.049 1.00 55.46 42 LEU B C 1
ATOM 1813 O O . LEU B 1 64 ? -1.029 62.240 15.279 1.00 55.44 42 LEU B O 1
ATOM 1818 N N . TYR B 1 65 ? -0.319 64.352 15.625 1.00 56.05 43 TYR B N 1
ATOM 1819 C CA . TYR B 1 65 ? -0.160 64.644 14.215 1.00 56.76 43 TYR B CA 1
ATOM 1820 C C . TYR B 1 65 ? 1.282 64.455 13.841 1.00 56.46 43 TYR B C 1
ATOM 1821 O O . TYR B 1 65 ? 2.169 64.984 14.499 1.00 56.29 43 TYR B O 1
ATOM 1830 N N . GLU B 1 66 ? 1.516 63.705 12.775 1.00 56.76 44 GLU B N 1
ATOM 1831 C CA . GLU B 1 66 ? 2.861 63.516 12.254 1.00 57.61 44 GLU B CA 1
ATOM 1832 C C . GLU B 1 66 ? 3.561 64.864 11.990 1.00 57.21 44 GLU B C 1
ATOM 1833 O O . GLU B 1 66 ? 4.750 65.001 12.194 1.00 57.08 44 GLU B O 1
ATOM 1839 N N . PHE B 1 67 ? 2.787 65.851 11.564 1.00 57.16 45 PHE B N 1
ATOM 1840 C CA . PHE B 1 67 ? 3.271 67.162 11.171 1.00 56.86 45 PHE B CA 1
ATOM 1841 C C . PHE B 1 67 ? 3.189 68.186 12.318 1.00 57.12 45 PHE B C 1
ATOM 1842 O O . PHE B 1 67 ? 3.138 69.398 12.099 1.00 56.95 45 PHE B O 1
ATOM 1850 N N . ALA B 1 68 ? 3.139 67.707 13.547 1.00 57.42 46 ALA B N 1
ATOM 1851 C CA . ALA B 1 68 ? 3.135 68.619 14.687 1.00 57.68 46 ALA B CA 1
ATOM 1852 C C . ALA B 1 68 ? 4.262 69.664 14.580 1.00 57.67 46 ALA B C 1
ATOM 1853 O O . ALA B 1 68 ? 5.435 69.317 14.519 1.00 57.27 46 ALA B O 1
ATOM 1855 N N . GLY B 1 69 ? 3.894 70.939 14.529 1.00 58.26 47 GLY B N 1
ATOM 1856 C CA . GLY B 1 69 ? 4.876 72.028 14.453 1.00 58.77 47 GLY B CA 1
ATOM 1857 C C . GLY B 1 69 ? 5.459 72.301 13.070 1.00 59.83 47 GLY B C 1
ATOM 1858 O O . GLY B 1 69 ? 6.279 73.211 12.923 1.00 59.95 47 GLY B O 1
ATOM 1859 N N . LYS B 1 70 ? 5.031 71.539 12.058 1.00 60.06 48 LYS B N 1
ATOM 1860 C CA . LYS B 1 70 ? 5.561 71.654 10.699 1.00 60.72 48 LYS B CA 1
ATOM 1861 C C . LYS B 1 70 ? 4.637 72.480 9.800 1.00 60.79 48 LYS B C 1
ATOM 1862 O O . LYS B 1 70 ? 3.419 72.256 9.798 1.00 61.44 48 LYS B O 1
ATOM 1868 N N . ILE B 1 71 ? 5.213 73.426 9.046 1.00 60.22 49 ILE B N 1
ATOM 1869 C CA . ILE B 1 71 ? 4.517 74.138 7.962 1.00 59.42 49 ILE B CA 1
ATOM 1870 C C . ILE B 1 71 ? 4.048 73.152 6.898 1.00 59.47 49 ILE B C 1
ATOM 1871 O O . ILE B 1 71 ? 4.829 72.313 6.426 1.00 58.70 49 ILE B O 1
ATOM 1876 N N . ARG B 1 72 ? 2.779 73.241 6.506 1.00 59.43 50 ARG B N 1
ATOM 1877 C CA . ARG B 1 72 ? 2.256 72.279 5.529 1.00 59.39 50 ARG B CA 1
ATOM 1878 C C . ARG B 1 72 ? 2.915 72.411 4.162 1.00 59.57 50 ARG B C 1
ATOM 1879 O O . ARG B 1 72 ? 3.479 73.463 3.842 1.00 59.64 50 ARG B O 1
ATOM 1887 N N . ASP B 1 73 ? 2.849 71.349 3.362 1.00 59.40 51 ASP B N 1
ATOM 1888 C CA . ASP B 1 73 ? 3.269 71.453 1.970 1.00 60.13 51 ASP B CA 1
ATOM 1889 C C . ASP B 1 73 ? 2.121 71.105 0.999 1.00 59.87 51 ASP B C 1
ATOM 1890 O O . ASP B 1 73 ? 2.359 70.659 -0.110 1.00 59.63 51 ASP B O 1
ATOM 1895 N N . LYS B 1 74 ? 0.881 71.299 1.443 1.00 59.93 52 LYS B N 1
ATOM 1896 C CA . LYS B 1 74 ? -0.313 71.008 0.637 1.00 59.89 52 LYS B CA 1
ATOM 1897 C C . LYS B 1 74 ? -1.267 72.148 0.838 1.00 59.45 52 LYS B C 1
ATOM 1898 O O . LYS B 1 74 ? -1.160 72.870 1.823 1.00 59.32 52 LYS B O 1
ATOM 1904 N N . ASN B 1 75 ? -2.202 72.317 -0.086 1.00 59.51 53 ASN B N 1
ATOM 1905 C CA . ASN B 1 75 ? -3.157 73.409 0.032 1.00 59.29 53 ASN B CA 1
ATOM 1906 C C . ASN B 1 75 ? -4.403 72.971 0.710 1.00 59.49 53 ASN B C 1
ATOM 1907 O O . ASN B 1 75 ? -4.806 71.844 0.545 1.00 60.38 53 ASN B O 1
ATOM 1912 N N . ILE B 1 76 ? -4.997 73.853 1.500 1.00 59.54 54 ILE B N 1
ATOM 1913 C CA . ILE B 1 76 ? -6.150 73.484 2.308 1.00 59.70 54 ILE B CA 1
ATOM 1914 C C . ILE B 1 76 ? -7.185 74.578 2.145 1.00 60.66 54 ILE B C 1
ATOM 1915 O O . ILE B 1 76 ? -6.862 75.677 1.644 1.00 60.42 54 ILE B O 1
ATOM 1920 N N . ALA B 1 77 ? -8.422 74.274 2.556 1.00 61.06 55 ALA B N 1
ATOM 1921 C CA . ALA B 1 77 ? -9.568 75.120 2.255 1.00 61.56 55 ALA B CA 1
ATOM 1922 C C . ALA B 1 77 ? -10.741 74.896 3.200 1.00 62.48 55 ALA B C 1
ATOM 1923 O O . ALA B 1 77 ? -10.865 73.846 3.853 1.00 62.96 55 ALA B O 1
ATOM 1925 N N . LYS B 1 78 ? -11.609 75.893 3.253 1.00 63.10 56 LYS B N 1
ATOM 1926 C CA . LYS B 1 78 ? -12.899 75.731 3.865 1.00 64.63 56 LYS B CA 1
ATOM 1927 C C . LYS B 1 78 ? -13.899 76.197 2.831 1.00 64.13 56 LYS B C 1
ATOM 1928 O O . LYS B 1 78 ? -13.824 77.338 2.381 1.00 64.89 56 LYS B O 1
ATOM 1934 N N . GLY B 1 79 ? -14.823 75.327 2.447 1.00 63.60 57 GLY B N 1
ATOM 1935 C CA . GLY B 1 79 ? -15.711 75.616 1.320 1.00 63.80 57 GLY B CA 1
ATOM 1936 C C . GLY B 1 79 ? -14.911 75.963 0.068 1.00 64.09 57 GLY B C 1
ATOM 1937 O O . GLY B 1 79 ? -13.951 75.278 -0.291 1.00 63.71 57 GLY B O 1
ATOM 1938 N N . ASN B 1 80 ? -15.282 77.055 -0.586 1.00 64.48 58 ASN B N 1
ATOM 1939 C CA . ASN B 1 80 ? -14.550 77.494 -1.777 1.00 64.78 58 ASN B CA 1
ATOM 1940 C C . ASN B 1 80 ? -13.416 78.472 -1.468 1.00 63.86 58 ASN B C 1
ATOM 1941 O O . ASN B 1 80 ? -12.819 79.035 -2.378 1.00 63.73 58 ASN B O 1
ATOM 1946 N N . PHE B 1 81 ? -13.122 78.651 -0.185 1.00 62.83 59 PHE B N 1
ATOM 1947 C CA . PHE B 1 81 ? -12.078 79.564 0.247 1.00 62.75 59 PHE B CA 1
ATOM 1948 C C . PHE B 1 81 ? -10.746 78.814 0.493 1.00 62.01 59 PHE B C 1
ATOM 1949 O O . PHE B 1 81 ? -10.595 78.087 1.493 1.00 62.43 59 PHE B O 1
ATOM 1957 N N . ARG B 1 82 ? -9.790 78.984 -0.412 1.00 60.46 60 ARG B N 1
ATOM 1958 C CA . ARG B 1 82 ? -8.471 78.398 -0.227 1.00 59.58 60 ARG B CA 1
ATOM 1959 C C . ARG B 1 82 ? -7.649 79.266 0.711 1.00 58.76 60 ARG B C 1
ATOM 1960 O O . ARG B 1 82 ? -7.629 80.475 0.579 1.00 58.14 60 ARG B O 1
ATOM 1968 N N . PHE B 1 83 ? -6.978 78.643 1.671 1.00 58.18 61 PHE B N 1
ATOM 1969 C CA . PHE B 1 83 ? -6.063 79.381 2.530 1.00 58.26 61 PHE B CA 1
ATOM 1970 C C . PHE B 1 83 ? -4.780 79.670 1.752 1.00 57.49 61 PHE B C 1
ATOM 1971 O O . PHE B 1 83 ? -4.620 79.165 0.649 1.00 56.98 61 PHE B O 1
ATOM 1979 N N . ALA B 1 84 ? -3.873 80.471 2.298 1.00 57.49 62 ALA B N 1
ATOM 1980 C CA . ALA B 1 84 ? -2.669 80.833 1.541 1.00 57.99 62 ALA B CA 1
ATOM 1981 C C . ALA B 1 84 ? -2.010 79.622 0.883 1.00 58.50 62 ALA B C 1
ATOM 1982 O O . ALA B 1 84 ? -1.749 78.605 1.529 1.00 58.57 62 ALA B O 1
ATOM 1984 N N . ASN B 1 85 ? -1.779 79.753 -0.418 1.00 58.88 63 ASN B N 1
ATOM 1985 C CA . ASN B 1 85 ? -1.061 78.764 -1.200 1.00 59.60 63 ASN B CA 1
ATOM 1986 C C . ASN B 1 85 ? 0.282 78.387 -0.546 1.00 59.49 63 ASN B C 1
ATOM 1987 O O . ASN B 1 85 ? 1.064 79.256 -0.127 1.00 59.32 63 ASN B O 1
ATOM 1992 N N . CYS B 1 86 ? 0.552 77.094 -0.460 1.00 59.59 64 CYS B N 1
ATOM 1993 C CA . CYS B 1 86 ? 1.774 76.684 0.204 1.00 60.78 64 CYS B CA 1
ATOM 1994 C C . CYS B 1 86 ? 2.975 77.111 -0.624 1.00 61.11 64 CYS B C 1
ATOM 1995 O O . CYS B 1 86 ? 4.054 77.289 -0.082 1.00 61.24 64 CYS B O 1
ATOM 1998 N N . LEU B 1 87 ? 2.748 77.344 -1.917 1.00 61.65 65 LEU B N 1
ATOM 1999 C CA . LEU B 1 87 ? 3.724 77.970 -2.808 1.00 62.30 65 LEU B CA 1
ATOM 2000 C C . LEU B 1 87 ? 4.272 79.321 -2.293 1.00 62.25 65 LEU B C 1
ATOM 2001 O O . LEU B 1 87 ? 5.437 79.633 -2.551 1.00 61.76 65 LEU B O 1
ATOM 2006 N N . TYR B 1 88 ? 3.448 80.100 -1.582 1.00 62.25 66 TYR B N 1
ATOM 2007 C CA . TYR B 1 88 ? 3.840 81.450 -1.132 1.00 63.06 66 TYR B CA 1
ATOM 2008 C C . TYR B 1 88 ? 4.081 81.570 0.361 1.00 61.99 66 TYR B C 1
ATOM 2009 O O . TYR B 1 88 ? 4.401 82.653 0.851 1.00 61.83 66 TYR B O 1
ATOM 2018 N N . LEU B 1 89 ? 3.855 80.499 1.101 1.00 61.20 67 LEU B N 1
ATOM 2019 C CA . LEU B 1 89 ? 3.983 80.552 2.557 1.00 59.59 67 LEU B CA 1
ATOM 2020 C C . LEU B 1 89 ? 5.339 81.084 3.025 1.00 59.29 67 LEU B C 1
ATOM 2021 O O . LEU B 1 89 ? 5.400 81.841 3.989 1.00 59.10 67 LEU B O 1
ATOM 2026 N N . ASP B 1 90 ? 6.412 80.707 2.330 1.00 58.79 68 ASP B N 1
ATOM 2027 C CA . ASP B 1 90 ? 7.751 81.157 2.681 1.00 58.93 68 ASP B CA 1
ATOM 2028 C C . ASP B 1 90 ? 7.866 82.670 2.545 1.00 58.67 68 ASP B C 1
ATOM 2029 O O . ASP B 1 90 ? 8.671 83.303 3.221 1.00 58.94 68 ASP B O 1
ATOM 2034 N N . LEU B 1 91 ? 7.079 83.252 1.656 1.00 58.21 69 LEU B N 1
ATOM 2035 C CA . LEU B 1 91 ? 7.134 84.689 1.471 1.00 58.04 69 LEU B CA 1
ATOM 2036 C C . LEU B 1 91 ? 6.180 85.423 2.397 1.00 58.05 69 LEU B C 1
ATOM 2037 O O . LEU B 1 91 ? 6.519 86.500 2.913 1.00 57.61 69 LEU B O 1
ATOM 2042 N N . ILE B 1 92 ? 4.982 84.870 2.590 1.00 57.58 70 ILE B N 1
ATOM 2043 C CA . ILE B 1 92 ? 3.973 85.640 3.274 1.00 58.27 70 ILE B CA 1
ATOM 2044 C C . ILE B 1 92 ? 4.094 85.500 4.796 1.00 58.16 70 ILE B C 1
ATOM 2045 O O . ILE B 1 92 ? 3.737 86.424 5.540 1.00 58.38 70 ILE B O 1
ATOM 2050 N N . LEU B 1 93 ? 4.613 84.364 5.261 1.00 57.48 71 LEU B N 1
ATOM 2051 C CA . LEU B 1 93 ? 4.801 84.193 6.698 1.00 57.09 71 LEU B CA 1
ATOM 2052 C C . LEU B 1 93 ? 5.740 85.235 7.309 1.00 56.87 71 LEU B C 1
ATOM 2053 O O . LEU B 1 93 ? 5.334 85.876 8.264 1.00 56.97 71 LEU B O 1
ATOM 2058 N N . PRO B 1 94 ? 6.971 85.431 6.764 1.00 56.57 72 PRO B N 1
ATOM 2059 C CA . PRO B 1 94 ? 7.773 86.557 7.254 1.00 56.75 72 PRO B CA 1
ATOM 2060 C C . PRO B 1 94 ? 7.095 87.911 7.095 1.00 57.28 72 PRO B C 1
ATOM 2061 O O . PRO B 1 94 ? 7.299 88.783 7.929 1.00 57.62 72 PRO B O 1
ATOM 2065 N N . ARG B 1 95 ? 6.290 88.105 6.052 1.00 58.08 73 ARG B N 1
ATOM 2066 C CA . ARG B 1 95 ? 5.604 89.402 5.892 1.00 58.16 73 ARG B CA 1
ATOM 2067 C C . ARG B 1 95 ? 4.563 89.652 6.997 1.00 58.42 73 ARG B C 1
ATOM 2068 O O . ARG B 1 95 ? 4.451 90.777 7.492 1.00 58.49 73 ARG B O 1
ATOM 2076 N N . ILE B 1 96 ? 3.831 88.610 7.404 1.00 58.56 74 ILE B N 1
ATOM 2077 C CA . ILE B 1 96 ? 2.850 88.732 8.486 1.00 58.64 74 ILE B CA 1
ATOM 2078 C C . ILE B 1 96 ? 3.593 89.022 9.796 1.00 59.67 74 ILE B C 1
ATOM 2079 O O . ILE B 1 96 ? 3.256 89.952 10.547 1.00 59.82 74 ILE B O 1
ATOM 2084 N N . GLU B 1 97 ? 4.630 88.232 10.041 1.00 60.00 75 GLU B N 1
ATOM 2085 C CA . GLU B 1 97 ? 5.498 88.419 11.188 1.00 61.04 75 GLU B CA 1
ATOM 2086 C C . GLU B 1 97 ? 5.927 89.883 11.355 1.00 60.93 75 GLU B C 1
ATOM 2087 O O . GLU B 1 97 ? 6.011 90.386 12.471 1.00 61.03 75 GLU B O 1
ATOM 2093 N N . SER B 1 98 ? 6.173 90.569 10.250 1.00 60.74 76 SER B N 1
ATOM 2094 C CA . SER B 1 98 ? 6.748 91.899 10.333 1.00 61.09 76 SER B CA 1
ATOM 2095 C C . SER B 1 98 ? 5.683 92.964 10.541 1.00 61.05 76 SER B C 1
ATOM 2096 O O . SER B 1 98 ? 6.014 94.139 10.624 1.00 60.87 76 SER B O 1
ATOM 2107 N N . PRO B 1 100 ? 2.969 95.479 12.288 1.00 59.50 78 PRO B N 1
ATOM 2108 C CA . PRO B 1 100 ? 3.057 96.140 13.582 1.00 58.48 78 PRO B CA 1
ATOM 2109 C C . PRO B 1 100 ? 2.088 95.511 14.568 1.00 58.27 78 PRO B C 1
ATOM 2110 O O . PRO B 1 100 ? 1.050 94.934 14.169 1.00 58.34 78 PRO B O 1
ATOM 2114 N N . GLN B 1 101 ? 2.416 95.651 15.848 1.00 57.43 79 GLN B N 1
ATOM 2115 C CA . GLN B 1 101 ? 1.627 95.073 16.926 1.00 56.59 79 GLN B CA 1
ATOM 2116 C C . GLN B 1 101 ? 1.566 96.046 18.116 1.00 55.86 79 GLN B C 1
ATOM 2117 O O . GLN B 1 101 ? 1.791 95.661 19.253 1.00 55.45 79 GLN B O 1
ATOM 2123 N N . ASN B 1 102 ? 1.278 97.314 17.837 1.00 55.17 80 ASN B N 1
ATOM 2124 C CA . ASN B 1 102 ? 1.347 98.361 18.866 1.00 54.56 80 ASN B CA 1
ATOM 2125 C C . ASN B 1 102 ? 0.065 98.652 19.597 1.00 54.24 80 ASN B C 1
ATOM 2126 O O . ASN B 1 102 ? 0.090 99.383 20.576 1.00 55.00 80 ASN B O 1
ATOM 2131 N N . ASN B 1 103 ? -1.047 98.128 19.096 1.00 53.62 81 ASN B N 1
ATOM 2132 C CA . ASN B 1 103 ? -2.355 98.323 19.717 1.00 53.47 81 ASN B CA 1
ATOM 2133 C C . ASN B 1 103 ? -3.255 97.159 19.388 1.00 53.41 81 ASN B C 1
ATOM 2134 O O . ASN B 1 103 ? -2.881 96.273 18.593 1.00 53.63 81 ASN B O 1
ATOM 2139 N N . PHE B 1 104 ? -4.450 97.188 19.964 1.00 53.38 82 PHE B N 1
ATOM 2140 C CA . PHE B 1 104 ? -5.416 96.114 19.819 1.00 53.98 82 PHE B CA 1
ATOM 2141 C C . PHE B 1 104 ? -5.729 95.805 18.357 1.00 54.40 82 PHE B C 1
ATOM 2142 O O . PHE B 1 104 ? -5.637 94.655 17.939 1.00 54.65 82 PHE B O 1
ATOM 2150 N N . ASN B 1 105 ? -6.094 96.829 17.591 1.00 54.76 83 ASN B N 1
ATOM 2151 C CA . ASN B 1 105 ? -6.484 96.640 16.210 1.00 55.54 83 ASN B CA 1
ATOM 2152 C C . ASN B 1 105 ? -5.372 96.051 15.366 1.00 55.94 83 ASN B C 1
ATOM 2153 O O . ASN B 1 105 ? -5.617 95.179 14.530 1.00 56.58 83 ASN B O 1
ATOM 2158 N N . GLN B 1 106 ? -4.150 96.531 15.567 1.00 55.83 84 GLN B N 1
ATOM 2159 C CA . GLN B 1 106 ? -3.046 96.038 14.775 1.00 55.62 84 GLN B CA 1
ATOM 2160 C C . GLN B 1 106 ? -2.873 94.558 15.050 1.00 55.39 84 GLN B C 1
ATOM 2161 O O . GLN B 1 106 ? -2.681 93.756 14.122 1.00 55.24 84 GLN B O 1
ATOM 2167 N N . ILE B 1 107 ? -2.967 94.206 16.332 1.00 54.91 85 ILE B N 1
ATOM 2168 C CA . ILE B 1 107 ? -2.743 92.848 16.753 1.00 54.52 85 ILE B CA 1
ATOM 2169 C C . ILE B 1 107 ? -3.826 91.940 16.182 1.00 54.87 85 ILE B C 1
ATOM 2170 O O . ILE B 1 107 ? -3.525 90.864 15.651 1.00 54.82 85 ILE B O 1
ATOM 2175 N N . VAL B 1 108 ? -5.078 92.381 16.246 1.00 54.31 86 VAL B N 1
ATOM 2176 C CA . VAL B 1 108 ? -6.133 91.592 15.645 1.00 54.17 86 VAL B CA 1
ATOM 2177 C C . VAL B 1 108 ? -5.931 91.497 14.120 1.00 54.94 86 VAL B C 1
ATOM 2178 O O . VAL B 1 108 ? -6.126 90.423 13.504 1.00 55.50 86 VAL B O 1
ATOM 2182 N N . GLU B 1 109 ? -5.496 92.597 13.513 1.00 54.86 87 GLU B N 1
ATOM 2183 C CA . GLU B 1 109 ? -5.215 92.569 12.070 1.00 55.25 87 GLU B CA 1
ATOM 2184 C C . GLU B 1 109 ? -4.130 91.538 11.757 1.00 55.19 87 GLU B C 1
ATOM 2185 O O . GLU B 1 109 ? -4.211 90.832 10.749 1.00 55.64 87 GLU B O 1
ATOM 2191 N N . LYS B 1 110 ? -3.122 91.454 12.620 1.00 54.93 88 LYS B N 1
ATOM 2192 C CA . LYS B 1 110 ? -2.032 90.520 12.411 1.00 55.20 88 LYS B CA 1
ATOM 2193 C C . LYS B 1 110 ? -2.566 89.074 12.558 1.00 55.32 88 LYS B C 1
ATOM 2194 O O . LYS B 1 110 ? -2.227 88.187 11.782 1.00 54.53 88 LYS B O 1
ATOM 2200 N N . TYR B 1 111 ? -3.471 88.887 13.514 1.00 55.38 89 TYR B N 1
ATOM 2201 C CA . TYR B 1 111 ? -4.079 87.599 13.796 1.00 55.44 89 TYR B CA 1
ATOM 2202 C C . TYR B 1 111 ? -4.924 87.140 12.617 1.00 55.91 89 TYR B C 1
ATOM 2203 O O . TYR B 1 111 ? -4.869 85.952 12.218 1.00 55.62 89 TYR B O 1
ATOM 2212 N N . VAL B 1 112 ? -5.690 88.082 12.058 1.00 55.76 90 VAL B N 1
ATOM 2213 C CA . VAL B 1 112 ? -6.549 87.794 10.906 1.00 56.21 90 VAL B CA 1
ATOM 2214 C C . VAL B 1 112 ? -5.702 87.308 9.720 1.00 56.48 90 VAL B C 1
ATOM 2215 O O . VAL B 1 112 ? -6.073 86.347 9.025 1.00 57.09 90 VAL B O 1
ATOM 2219 N N . GLU B 1 113 ? -4.555 87.943 9.507 1.00 56.26 91 GLU B N 1
ATOM 2220 C CA . GLU B 1 113 ? -3.643 87.488 8.444 1.00 56.13 91 GLU B CA 1
ATOM 2221 C C . GLU B 1 113 ? -3.085 86.123 8.771 1.00 55.87 91 GLU B C 1
ATOM 2222 O O . GLU B 1 113 ? -3.041 85.264 7.911 1.00 55.48 91 GLU B O 1
ATOM 2236 N N . ASN B 1 115 ? -4.358 83.810 10.405 1.00 58.31 93 ASN B N 1
ATOM 2237 C CA . ASN B 1 115 ? -5.366 82.825 10.213 1.00 58.34 93 ASN B CA 1
ATOM 2238 C C . ASN B 1 115 ? -5.579 82.548 8.742 1.00 58.76 93 ASN B C 1
ATOM 2239 O O . ASN B 1 115 ? -5.789 81.387 8.345 1.00 59.18 93 ASN B O 1
ATOM 2244 N N . ILE B 1 116 ? -5.571 83.604 7.929 1.00 58.42 94 ILE B N 1
ATOM 2245 C CA . ILE B 1 116 ? -5.645 83.402 6.484 1.00 57.85 94 ILE B CA 1
ATOM 2246 C C . ILE B 1 116 ? -4.449 82.565 5.992 1.00 57.92 94 ILE B C 1
ATOM 2247 O O . ILE B 1 116 ? -4.605 81.705 5.129 1.00 58.22 94 ILE B O 1
ATOM 2252 N N . ALA B 1 117 ? -3.276 82.774 6.582 1.00 57.51 95 ALA B N 1
ATOM 2253 C CA . ALA B 1 117 ? -2.121 81.953 6.229 1.00 57.22 95 ALA B CA 1
ATOM 2254 C C . ALA B 1 117 ? -2.377 80.490 6.575 1.00 56.96 95 ALA B C 1
ATOM 2255 O O . ALA B 1 117 ? -2.035 79.625 5.792 1.00 57.14 95 ALA B O 1
ATOM 2257 N N . HIS B 1 118 ? -2.973 80.225 7.740 1.00 57.21 96 HIS B N 1
ATOM 2258 C CA . HIS B 1 118 ? -3.402 78.872 8.127 1.00 57.54 96 HIS B CA 1
ATOM 2259 C C . HIS B 1 118 ? -2.274 77.871 7.778 1.00 57.72 96 HIS B C 1
ATOM 2260 O O . HIS B 1 118 ? -2.487 76.968 6.982 1.00 57.43 96 HIS B O 1
ATOM 2267 N N . PRO B 1 119 ? -1.067 78.059 8.357 1.00 58.13 97 PRO B N 1
ATOM 2268 C CA . PRO B 1 119 ? 0.181 77.392 7.917 1.00 58.01 97 PRO B CA 1
ATOM 2269 C C . PRO B 1 119 ? 0.332 75.887 8.215 1.00 58.38 97 PRO B C 1
ATOM 2270 O O . PRO B 1 119 ? 1.235 75.243 7.670 1.00 59.18 97 PRO B O 1
ATOM 2274 N N . PHE B 1 120 ? -0.514 75.327 9.075 1.00 58.73 98 PHE B N 1
ATOM 2275 C CA . PHE B 1 120 ? -0.458 73.887 9.408 1.00 58.30 98 PHE B CA 1
ATOM 2276 C C . PHE B 1 120 ? -1.565 73.123 8.698 1.00 58.75 98 PHE B C 1
ATOM 2277 O O . PHE B 1 120 ? -2.516 73.716 8.173 1.00 58.31 98 PHE B O 1
ATOM 2285 N N . LEU B 1 121 ? -1.438 71.800 8.687 1.00 59.06 99 LEU B N 1
ATOM 2286 C CA . LEU B 1 121 ? -2.404 70.960 8.010 1.00 59.47 99 LEU B CA 1
ATOM 2287 C C . LEU B 1 121 ? -3.691 70.826 8.816 1.00 59.78 99 LEU B C 1
ATOM 2288 O O . LEU B 1 121 ? -4.762 70.639 8.245 1.00 60.29 99 LEU B O 1
ATOM 2293 N N . GLU B 1 122 ? -3.590 70.921 10.140 1.00 59.77 100 GLU B N 1
ATOM 2294 C CA . GLU B 1 122 ? -4.758 70.898 11.028 1.00 59.73 100 GLU B CA 1
ATOM 2295 C C . GLU B 1 122 ? -4.337 71.588 12.306 1.00 59.75 100 GLU B C 1
ATOM 2296 O O . GLU B 1 122 ? -3.145 71.665 12.612 1.00 59.46 100 GLU B O 1
ATOM 2302 N N . GLY B 1 123 ? -5.306 72.076 13.069 1.00 59.66 101 GLY B N 1
ATOM 2303 C CA . GLY B 1 123 ? -4.983 72.669 14.351 1.00 59.11 101 GLY B CA 1
ATOM 2304 C C . GLY B 1 123 ? -4.522 74.116 14.255 1.00 59.10 101 GLY B C 1
ATOM 2305 O O . GLY B 1 123 ? -4.055 74.654 15.244 1.00 59.21 101 GLY B O 1
ATOM 2306 N N . ASN B 1 124 ? -4.668 74.753 13.093 1.00 58.47 102 ASN B N 1
ATOM 2307 C CA . ASN B 1 124 ? -4.397 76.193 12.981 1.00 59.13 102 ASN B CA 1
ATOM 2308 C C . ASN B 1 124 ? -5.177 77.040 13.996 1.00 59.42 102 ASN B C 1
ATOM 2309 O O . ASN B 1 124 ? -4.611 77.927 14.647 1.00 59.66 102 ASN B O 1
ATOM 2314 N N . GLY B 1 125 ? -6.470 76.772 14.137 1.00 59.43 103 GLY B N 1
ATOM 2315 C CA . GLY B 1 125 ? -7.306 77.634 14.961 1.00 59.57 103 GLY B CA 1
ATOM 2316 C C . GLY B 1 125 ? -6.893 77.617 16.421 1.00 59.96 103 GLY B C 1
ATOM 2317 O O . GLY B 1 125 ? -6.725 78.683 17.058 1.00 60.54 103 GLY B O 1
ATOM 2318 N N . ARG B 1 126 ? -6.710 76.426 16.985 1.00 59.69 104 ARG B N 1
ATOM 2319 C CA . ARG B 1 126 ? -6.382 76.440 18.393 1.00 59.57 104 ARG B CA 1
ATOM 2320 C C . ARG B 1 126 ? -4.941 76.869 18.691 1.00 59.40 104 ARG B C 1
ATOM 2321 O O . ARG B 1 126 ? -4.709 77.590 19.664 1.00 59.51 104 ARG B O 1
ATOM 2329 N N . ALA B 1 127 ? -4.007 76.572 17.795 1.00 58.79 105 ALA B N 1
ATOM 2330 C CA . ALA B 1 127 ? -2.640 77.028 18.002 1.00 58.54 105 ALA B CA 1
ATOM 2331 C C . ALA B 1 127 ? -2.568 78.560 17.880 1.00 58.61 105 ALA B C 1
ATOM 2332 O O . ALA B 1 127 ? -1.924 79.219 18.682 1.00 58.49 105 ALA B O 1
ATOM 2334 N N . THR B 1 128 ? -3.263 79.117 16.894 1.00 58.71 106 THR B N 1
ATOM 2335 C CA . THR B 1 128 ? -3.190 80.553 16.624 1.00 58.58 106 THR B CA 1
ATOM 2336 C C . THR B 1 128 ? -3.924 81.394 17.672 1.00 58.84 106 THR B C 1
ATOM 2337 O O . THR B 1 128 ? -3.476 82.503 17.987 1.00 58.86 106 THR B O 1
ATOM 2341 N N . ARG B 1 129 ? -5.002 80.855 18.252 1.00 58.87 107 ARG B N 1
ATOM 2342 C CA . ARG B 1 129 ? -5.667 81.548 19.377 1.00 58.35 107 ARG B CA 1
ATOM 2343 C C . ARG B 1 129 ? -4.745 81.713 20.581 1.00 58.22 107 ARG B C 1
ATOM 2344 O O . ARG B 1 129 ? -4.698 82.802 21.176 1.00 58.85 107 ARG B O 1
ATOM 2352 N N . ILE B 1 130 ? -3.993 80.670 20.933 1.00 57.41 108 ILE B N 1
ATOM 2353 C CA . ILE B 1 130 ? -2.993 80.803 22.004 1.00 56.64 108 ILE B CA 1
ATOM 2354 C C . ILE B 1 130 ? -1.954 81.890 21.635 1.00 57.26 108 ILE B C 1
ATOM 2355 O O . ILE B 1 130 ? -1.577 82.716 22.472 1.00 56.17 108 ILE B O 1
ATOM 2360 N N . TRP B 1 131 ? -1.514 81.849 20.369 1.00 57.46 109 TRP B N 1
ATOM 2361 C CA . TRP B 1 131 ? -0.517 82.749 19.800 1.00 58.28 109 TRP B CA 1
ATOM 2362 C C . TRP B 1 131 ? -0.971 84.187 19.972 1.00 58.59 109 TRP B C 1
ATOM 2363 O O . TRP B 1 131 ? -0.173 85.049 20.356 1.00 59.04 109 TRP B O 1
ATOM 2374 N N . LEU B 1 132 ? -2.253 84.418 19.682 1.00 58.14 110 LEU B N 1
ATOM 2375 C CA . LEU B 1 132 ? -2.890 85.702 19.819 1.00 58.15 110 LEU B CA 1
ATOM 2376 C C . LEU B 1 132 ? -2.886 86.170 21.280 1.00 58.64 110 LEU B C 1
ATOM 2377 O O . LEU B 1 132 ? -2.534 87.336 21.580 1.00 58.41 110 LEU B O 1
ATOM 2382 N N . ASP B 1 133 ? -3.258 85.264 22.191 1.00 58.77 111 ASP B N 1
ATOM 2383 C CA . ASP B 1 133 ? -3.303 85.617 23.609 1.00 58.53 111 ASP B CA 1
ATOM 2384 C C . ASP B 1 133 ? -1.940 86.067 24.077 1.00 58.55 111 ASP B C 1
ATOM 2385 O O . ASP B 1 133 ? -1.837 87.044 24.830 1.00 58.92 111 ASP B O 1
ATOM 2390 N N . LEU B 1 134 ? -0.891 85.395 23.605 1.00 58.14 112 LEU B N 1
ATOM 2391 C CA . LEU B 1 134 ? 0.451 85.732 24.047 1.00 58.33 112 LEU B CA 1
ATOM 2392 C C . LEU B 1 134 ? 0.861 87.113 23.524 1.00 58.57 112 LEU B C 1
ATOM 2393 O O . LEU B 1 134 ? 1.515 87.907 24.216 1.00 58.84 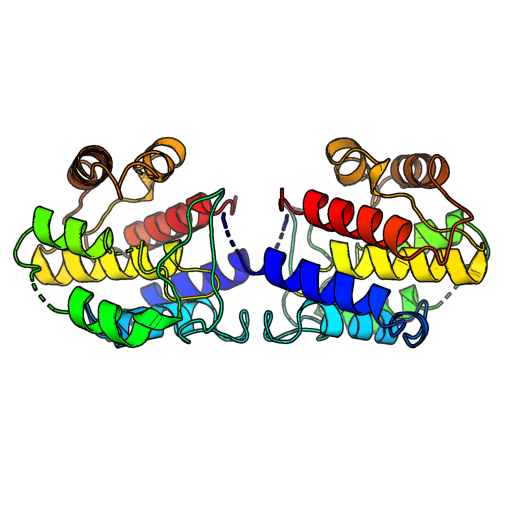112 LEU B O 1
ATOM 2398 N N . LEU B 1 135 ? 0.434 87.401 22.307 1.00 58.14 113 LEU B N 1
ATOM 2399 C CA . LEU B 1 135 ? 0.678 88.677 21.697 1.00 57.96 113 LEU B CA 1
ATOM 2400 C C . LEU B 1 135 ? -0.042 89.797 22.473 1.00 57.41 113 LEU B C 1
ATOM 2401 O O . LEU B 1 135 ? 0.562 90.833 22.815 1.00 57.17 113 LEU B O 1
ATOM 2406 N N . LEU B 1 136 ? -1.320 89.584 22.778 1.00 56.70 114 LEU B N 1
ATOM 2407 C CA . LEU B 1 136 ? -2.065 90.551 23.570 1.00 56.24 114 LEU B CA 1
ATOM 2408 C C . LEU B 1 136 ? -1.472 90.683 24.975 1.00 56.30 114 LEU B C 1
ATOM 2409 O O . LEU B 1 136 ? -1.404 91.798 25.529 1.00 55.66 114 LEU B O 1
ATOM 2414 N N . LYS B 1 137 ? -1.040 89.556 25.548 1.00 55.86 115 LYS B N 1
ATOM 2415 C CA . LYS B 1 137 ? -0.416 89.605 26.866 1.00 56.35 115 LYS B CA 1
ATOM 2416 C C . LYS B 1 137 ? 0.839 90.459 26.805 1.00 56.26 115 LYS B C 1
ATOM 2417 O O . LYS B 1 137 ? 1.049 91.319 27.656 1.00 56.08 115 LYS B O 1
ATOM 2423 N N . LYS B 1 138 ? 1.661 90.242 25.787 1.00 56.27 116 LYS B N 1
ATOM 2424 C CA . LYS B 1 138 ? 2.911 90.969 25.721 1.00 56.89 116 LYS B CA 1
ATOM 2425 C C . LYS B 1 138 ? 2.686 92.469 25.530 1.00 56.48 116 LYS B C 1
ATOM 2426 O O . LYS B 1 138 ? 3.297 93.273 26.196 1.00 56.20 116 LYS B O 1
ATOM 2432 N N . GLU B 1 139 ? 1.802 92.837 24.617 1.00 56.09 117 GLU B N 1
ATOM 2433 C CA . GLU B 1 139 ? 1.753 94.215 24.190 1.00 55.62 117 GLU B CA 1
ATOM 2434 C C . GLU B 1 139 ? 0.721 95.013 24.940 1.00 55.48 117 GLU B C 1
ATOM 2435 O O . GLU B 1 139 ? 0.914 96.207 25.170 1.00 55.90 117 GLU B O 1
ATOM 2441 N N . LEU B 1 140 ? -0.362 94.361 25.336 1.00 54.96 118 LEU B N 1
ATOM 2442 C CA . LEU B 1 140 ? -1.500 95.081 25.883 1.00 55.12 118 LEU B CA 1
ATOM 2443 C C . LEU B 1 140 ? -1.720 94.775 27.347 1.00 55.04 118 LEU B C 1
ATOM 2444 O O . LEU B 1 140 ? -2.543 95.414 27.992 1.00 54.71 118 LEU B O 1
ATOM 2449 N N . LYS B 1 141 ? -1.016 93.763 27.840 1.00 55.20 119 LYS B N 1
ATOM 2450 C CA . LYS B 1 141 ? -1.291 93.167 29.144 1.00 56.14 119 LYS B CA 1
ATOM 2451 C C . LYS B 1 141 ? -2.717 92.607 29.259 1.00 55.59 119 LYS B C 1
ATOM 2452 O O . LYS B 1 141 ? -3.336 92.697 30.322 1.00 56.03 119 LYS B O 1
ATOM 2458 N N . LYS B 1 142 ? -3.235 92.038 28.183 1.00 54.95 120 LYS B N 1
ATOM 2459 C CA . LYS B 1 142 ? -4.580 91.446 28.211 1.00 54.56 120 LYS B CA 1
ATOM 2460 C C . LYS B 1 142 ? -4.566 90.059 27.604 1.00 54.60 120 LYS B C 1
ATOM 2461 O O . LYS B 1 142 ? -3.624 89.702 26.901 1.00 54.62 120 LYS B O 1
ATOM 2467 N N . ILE B 1 143 ? -5.617 89.291 27.876 1.00 54.48 121 ILE B N 1
ATOM 2468 C CA . ILE B 1 143 ? -5.896 88.074 27.132 1.00 54.55 121 ILE B CA 1
ATOM 2469 C C . ILE B 1 143 ? -7.383 88.051 26.820 1.00 55.07 121 ILE B C 1
ATOM 2470 O O . ILE B 1 143 ? -8.152 88.853 27.356 1.00 55.13 121 ILE B O 1
ATOM 2475 N N . VAL B 1 144 ? -7.784 87.122 25.964 1.00 55.55 122 VAL B N 1
ATOM 2476 C CA . VAL B 1 144 ? -9.177 86.977 25.563 1.00 56.02 122 VAL B CA 1
ATOM 2477 C C . VAL B 1 144 ? -9.822 85.947 26.462 1.00 56.63 122 VAL B C 1
ATOM 2478 O O . VAL B 1 144 ? -9.292 84.857 26.612 1.00 57.24 122 VAL B O 1
ATOM 2482 N N . LEU B 1 145 ? -10.961 86.277 27.055 1.00 57.25 123 LEU B N 1
ATOM 2483 C CA . LEU B 1 145 ? -11.722 85.286 27.804 1.00 57.84 123 LEU B CA 1
ATOM 2484 C C . LEU B 1 145 ? -12.580 84.485 26.839 1.00 58.18 123 LEU B C 1
ATOM 2485 O O . LEU B 1 145 ? -13.780 84.734 26.708 1.00 59.14 123 LEU B O 1
ATOM 2490 N N . TRP B 1 146 ? -11.967 83.524 26.163 1.00 58.02 124 TRP B N 1
ATOM 2491 C CA . TRP B 1 146 ? -12.690 82.727 25.174 1.00 58.66 124 TRP B CA 1
ATOM 2492 C C . TRP B 1 146 ? -14.008 82.132 25.683 1.00 59.24 124 TRP B C 1
ATOM 2493 O O . TRP B 1 146 ? -14.959 82.026 24.911 1.00 59.08 124 TRP B O 1
ATOM 2504 N N . ASP B 1 147 ? -14.066 81.755 26.966 1.00 59.97 125 ASP B N 1
ATOM 2505 C CA . ASP B 1 147 ? -15.251 81.072 27.519 1.00 61.11 125 ASP B CA 1
ATOM 2506 C C . ASP B 1 147 ? -16.441 82.009 27.638 1.00 60.85 125 ASP B C 1
ATOM 2507 O O . ASP B 1 147 ? -17.566 81.579 27.900 1.00 60.67 125 ASP B O 1
ATOM 2512 N N . ARG B 1 148 ? -16.189 83.294 27.439 1.00 61.00 126 ARG B N 1
ATOM 2513 C CA . ARG B 1 148 ? -17.275 84.240 27.377 1.00 61.24 126 ARG B CA 1
ATOM 2514 C C . ARG B 1 148 ? -17.640 84.554 25.938 1.00 60.76 126 ARG B C 1
ATOM 2515 O O . ARG B 1 148 ? -18.516 85.378 25.680 1.00 61.15 126 ARG B O 1
ATOM 2523 N N . ILE B 1 149 ? -16.989 83.871 24.996 1.00 59.88 127 ILE B N 1
ATOM 2524 C CA . ILE B 1 149 ? -17.281 84.071 23.585 1.00 59.03 127 ILE B CA 1
ATOM 2525 C C . ILE B 1 149 ? -18.018 82.876 22.995 1.00 59.10 127 ILE B C 1
ATOM 2526 O O . ILE B 1 149 ? -17.470 81.786 22.869 1.00 59.12 127 ILE B O 1
ATOM 2531 N N . ASP B 1 150 ? -19.285 83.102 22.669 1.00 58.98 128 ASP B N 1
ATOM 2532 C CA . ASP B 1 150 ? -20.143 82.116 22.036 1.00 59.39 128 ASP B CA 1
ATOM 2533 C C . ASP B 1 150 ? -19.528 81.591 20.709 1.00 58.96 128 ASP B C 1
ATOM 2534 O O . ASP B 1 150 ? -18.953 82.348 19.910 1.00 58.26 128 ASP B O 1
ATOM 2539 N N . LYS B 1 151 ? -19.628 80.278 20.507 1.00 58.37 129 LYS B N 1
ATOM 2540 C CA . LYS B 1 151 ? -18.979 79.592 19.394 1.00 57.37 129 LYS B CA 1
ATOM 2541 C C . LYS B 1 151 ? -19.445 80.050 17.995 1.00 57.21 129 LYS B C 1
ATOM 2542 O O . LYS B 1 151 ? -18.622 80.423 17.148 1.00 57.42 129 LYS B O 1
ATOM 2548 N N . ALA B 1 152 ? -20.757 80.010 17.766 1.00 56.14 130 ALA B N 1
ATOM 2549 C CA . ALA B 1 152 ? -21.350 80.502 16.541 1.00 55.37 130 ALA B CA 1
ATOM 2550 C C . ALA B 1 152 ? -20.911 81.958 16.291 1.00 55.52 130 ALA B C 1
ATOM 2551 O O . ALA B 1 152 ? -20.582 82.319 15.171 1.00 56.55 130 ALA B O 1
ATOM 2553 N N . ALA B 1 153 ? -20.868 82.790 17.324 1.00 54.96 131 ALA B N 1
ATOM 2554 C CA . ALA B 1 153 ? -20.505 84.183 17.111 1.00 55.01 131 ALA B CA 1
ATOM 2555 C C . ALA B 1 153 ? -19.025 84.283 16.746 1.00 55.41 131 ALA B C 1
ATOM 2556 O O . ALA B 1 153 ? -18.630 85.115 15.900 1.00 55.37 131 ALA B O 1
ATOM 2558 N N . TYR B 1 154 ? -18.214 83.420 17.360 1.00 55.50 132 TYR B N 1
ATOM 2559 C CA . TYR B 1 154 ? -16.804 83.417 17.056 1.00 55.89 132 TYR B CA 1
ATOM 2560 C C . TYR B 1 154 ? -16.588 82.969 15.629 1.00 57.22 132 TYR B C 1
ATOM 2561 O O . TYR B 1 154 ? -15.878 83.661 14.889 1.00 58.54 132 TYR B O 1
ATOM 2570 N N . LEU B 1 155 ? -17.187 81.837 15.233 1.00 57.29 133 LEU B N 1
ATOM 2571 C CA . LEU B 1 155 ? -16.957 81.269 13.891 1.00 57.77 133 LEU B CA 1
ATOM 2572 C C . LEU B 1 155 ? -17.431 82.211 12.757 1.00 58.05 133 LEU B C 1
ATOM 2573 O O . LEU B 1 155 ? -16.765 82.370 11.726 1.00 57.97 133 LEU B O 1
ATOM 2578 N N . SER B 1 156 ? -18.587 82.826 12.965 1.00 57.64 134 SER B N 1
ATOM 2579 C CA . SER B 1 156 ? -19.159 83.714 11.982 1.00 57.35 134 SER B CA 1
ATOM 2580 C C . SER B 1 156 ? -18.299 84.986 11.844 1.00 57.16 134 SER B C 1
ATOM 2581 O O . SER B 1 156 ? -18.073 85.462 10.726 1.00 56.52 134 SER B O 1
ATOM 2584 N N . ALA B 1 157 ? -17.788 85.499 12.965 1.00 56.96 135 ALA B N 1
ATOM 2585 C CA . ALA B 1 157 ? -16.864 86.626 12.914 1.00 57.72 135 ALA B CA 1
ATOM 2586 C C . ALA B 1 157 ? -15.559 86.269 12.173 1.00 58.43 135 ALA B C 1
ATOM 2587 O O . ALA B 1 157 ? -15.057 87.078 11.375 1.00 58.05 135 ALA B O 1
ATOM 2597 N N . GLU B 1 159 ? -15.246 83.920 9.896 1.00 61.35 137 GLU B N 1
ATOM 2598 C CA . GLU B 1 159 ? -15.592 83.729 8.507 1.00 62.13 137 GLU B CA 1
ATOM 2599 C C . GLU B 1 159 ? -15.683 85.054 7.725 1.00 60.97 137 GLU B C 1
ATOM 2600 O O . GLU B 1 159 ? -15.375 85.106 6.544 1.00 60.18 137 GLU B O 1
ATOM 2606 N N . ARG B 1 160 ? -16.104 86.114 8.399 1.00 60.41 138 ARG B N 1
ATOM 2607 C CA . ARG B 1 160 ? -16.199 87.427 7.790 1.00 60.21 138 ARG B CA 1
ATOM 2608 C C . ARG B 1 160 ? -14.851 88.174 7.786 1.00 59.19 138 ARG B C 1
ATOM 2609 O O . ARG B 1 160 ? -14.637 89.064 6.980 1.00 58.97 138 ARG B O 1
ATOM 2617 N N . SER B 1 161 ? -13.931 87.787 8.659 1.00 58.61 139 SER B N 1
ATOM 2618 C CA . SER B 1 161 ? -12.701 88.555 8.855 1.00 58.69 139 SER B CA 1
ATOM 2619 C C . SER B 1 161 ? -11.870 88.885 7.594 1.00 59.07 139 SER B C 1
ATOM 2620 O O . SER B 1 161 ? -11.313 89.983 7.503 1.00 59.10 139 SER B O 1
ATOM 2623 N N . PRO B 1 162 ? -11.778 87.959 6.613 1.00 59.14 140 PRO B N 1
ATOM 2624 C CA . PRO B 1 162 ? -11.001 88.317 5.406 1.00 58.75 140 PRO B CA 1
ATOM 2625 C C . PRO B 1 162 ? -11.533 89.535 4.628 1.00 59.31 140 PRO B C 1
ATOM 2626 O O . PRO B 1 162 ? -10.771 90.268 3.996 1.00 59.60 140 PRO B O 1
ATOM 2630 N N . VAL B 1 163 ? -12.834 89.756 4.708 1.00 59.81 141 VAL B N 1
ATOM 2631 C CA . VAL B 1 163 ? -13.499 90.811 3.982 1.00 60.01 141 VAL B CA 1
ATOM 2632 C C . VAL B 1 163 ? -13.742 92.020 4.873 1.00 60.30 141 VAL B C 1
ATOM 2633 O O . VAL B 1 163 ? -13.581 93.150 4.437 1.00 60.39 141 VAL B O 1
ATOM 2637 N N . ASN B 1 164 ? -14.148 91.766 6.117 1.00 60.92 142 ASN B N 1
ATOM 2638 C CA . ASN B 1 164 ? -14.419 92.815 7.111 1.00 60.87 142 ASN B CA 1
ATOM 2639 C C . ASN B 1 164 ? -14.095 92.343 8.541 1.00 60.81 142 ASN B C 1
ATOM 2640 O O . ASN B 1 164 ? -14.756 91.436 9.096 1.00 60.28 142 ASN B O 1
ATOM 2645 N N . ASP B 1 165 ? -13.078 92.965 9.136 1.00 60.66 143 ASP B N 1
ATOM 2646 C CA . ASP B 1 165 ? -12.548 92.483 10.401 1.00 60.54 143 ASP B CA 1
ATOM 2647 C C . ASP B 1 165 ? -13.232 93.128 11.599 1.00 61.31 143 ASP B C 1
ATOM 2648 O O . ASP B 1 165 ? -12.856 92.887 12.754 1.00 61.90 143 ASP B O 1
ATOM 2653 N N . LEU B 1 166 ? -14.248 93.938 11.334 1.00 61.75 144 LEU B N 1
ATOM 2654 C CA . LEU B 1 166 ? -14.942 94.665 12.388 1.00 62.18 144 LEU B CA 1
ATOM 2655 C C . LEU B 1 166 ? -15.647 93.757 13.403 1.00 61.88 144 LEU B C 1
ATOM 2656 O O . LEU B 1 166 ? -15.609 93.993 14.623 1.00 61.86 144 LEU B O 1
ATOM 2661 N N . GLU B 1 167 ? -16.300 92.728 12.885 1.00 60.89 145 GLU B N 1
ATOM 2662 C CA . GLU B 1 167 ? -17.028 91.809 13.710 1.00 61.17 145 GLU B CA 1
ATOM 2663 C C . GLU B 1 167 ? -16.066 91.160 14.728 1.00 59.74 145 GLU B C 1
ATOM 2664 O O . GLU B 1 167 ? -16.322 91.200 15.941 1.00 59.89 145 GLU B O 1
ATOM 2670 N N . ILE B 1 168 ? -14.951 90.599 14.250 1.00 58.09 146 ILE B N 1
ATOM 2671 C CA . ILE B 1 168 ? -14.012 89.931 15.149 1.00 56.52 146 ILE B CA 1
ATOM 2672 C C . ILE B 1 168 ? -13.345 90.899 16.120 1.00 57.22 146 ILE B C 1
ATOM 2673 O O . ILE B 1 168 ? -13.166 90.556 17.293 1.00 57.66 146 ILE B O 1
ATOM 2678 N N . LYS B 1 169 ? -13.029 92.114 15.656 1.00 57.12 147 LYS B N 1
ATOM 2679 C CA . LYS B 1 169 ? -12.491 93.145 16.541 1.00 57.07 147 LYS B CA 1
ATOM 2680 C C . LYS B 1 169 ? -13.435 93.431 17.694 1.00 57.09 147 LYS B C 1
ATOM 2681 O O . LYS B 1 169 ? -13.026 93.415 18.865 1.00 57.24 147 LYS B O 1
ATOM 2687 N N . THR B 1 170 ? -14.694 93.677 17.363 1.00 57.02 148 THR B N 1
ATOM 2688 C CA . THR B 1 170 ? -15.676 94.071 18.360 1.00 56.69 148 THR B CA 1
ATOM 2689 C C . THR B 1 170 ? -15.864 92.942 19.338 1.00 56.70 148 THR B C 1
ATOM 2690 O O . THR B 1 170 ? -15.986 93.162 20.526 1.00 56.96 148 THR B O 1
ATOM 2694 N N . LEU B 1 171 ? -15.859 91.722 18.831 1.00 56.97 149 LEU B N 1
ATOM 2695 C CA . LEU B 1 171 ? -16.131 90.571 19.654 1.00 56.92 149 LEU B CA 1
ATOM 2696 C C . LEU B 1 171 ? -14.986 90.269 20.624 1.00 56.98 149 LEU B C 1
ATOM 2697 O O . LEU B 1 171 ? -15.225 89.963 21.793 1.00 57.20 149 LEU B O 1
ATOM 2702 N N . LEU B 1 172 ? -13.749 90.366 20.156 1.00 57.09 150 LEU B N 1
ATOM 2703 C CA . LEU B 1 172 ? -12.612 90.213 21.054 1.00 57.32 150 LEU B CA 1
ATOM 2704 C C . LEU B 1 172 ? -12.506 91.378 22.026 1.00 58.09 150 LEU B C 1
ATOM 2705 O O . LEU B 1 172 ? -12.277 91.176 23.219 1.00 57.99 150 LEU B O 1
ATOM 2710 N N . LYS B 1 173 ? -12.715 92.598 21.540 1.00 58.90 151 LYS B N 1
ATOM 2711 C CA . LYS B 1 173 ? -12.585 93.759 22.416 1.00 59.96 151 LYS B CA 1
ATOM 2712 C C . LYS B 1 173 ? -13.526 93.726 23.630 1.00 60.52 151 LYS B C 1
ATOM 2713 O O . LYS B 1 173 ? -13.150 94.159 24.714 1.00 60.75 151 LYS B O 1
ATOM 2719 N N . LYS B 1 174 ? -14.728 93.191 23.444 1.00 60.84 152 LYS B N 1
ATOM 2720 C CA . LYS B 1 174 ? -15.728 93.067 24.497 1.00 61.25 152 LYS B CA 1
ATOM 2721 C C . LYS B 1 174 ? -15.298 92.133 25.636 1.00 60.64 152 LYS B C 1
ATOM 2722 O O . LYS B 1 174 ? -15.976 92.051 26.645 1.00 60.52 152 LYS B O 1
ATOM 2728 N N . HIS B 1 175 ? -14.226 91.378 25.450 1.00 59.89 153 HIS B N 1
ATOM 2729 C CA . HIS B 1 175 ? -13.941 90.263 26.338 1.00 59.55 153 HIS B CA 1
ATOM 2730 C C . HIS B 1 175 ? -12.465 90.113 26.669 1.00 59.40 153 HIS B C 1
ATOM 2731 O O . HIS B 1 175 ? -11.941 89.003 26.718 1.00 60.11 153 HIS B O 1
ATOM 2738 N N . LEU B 1 176 ? -11.785 91.223 26.864 1.00 58.93 154 LEU B N 1
ATOM 2739 C CA . LEU B 1 176 ? -10.404 91.181 27.292 1.00 58.78 154 LEU B CA 1
ATOM 2740 C C . LEU B 1 176 ? -10.367 91.083 28.807 1.00 59.00 154 LEU B C 1
ATOM 2741 O O . LEU B 1 176 ? -11.302 91.509 29.485 1.00 58.60 154 LEU B O 1
ATOM 2746 N N . SER B 1 177 ? -9.282 90.530 29.336 1.00 59.50 155 SER B N 1
ATOM 2747 C CA . SER B 1 177 ? -9.072 90.457 30.783 1.00 59.66 155 SER B CA 1
ATOM 2748 C C . SER B 1 177 ? -7.624 90.781 31.099 1.00 60.28 155 SER B C 1
ATOM 2749 O O . SER B 1 177 ? -6.738 90.509 30.287 1.00 60.23 155 SER B O 1
ATOM 2752 N N . SER B 1 178 ? -7.401 91.354 32.279 1.00 61.19 156 SER B N 1
ATOM 2753 C CA . SER B 1 178 ? -6.066 91.669 32.788 1.00 62.13 156 SER B CA 1
ATOM 2754 C C . SER B 1 178 ? -5.526 90.527 33.604 1.00 62.65 156 SER B C 1
ATOM 2755 O O . SER B 1 178 ? -4.378 90.563 34.059 1.00 62.33 156 SER B O 1
ATOM 2758 N N . ASN B 1 179 ? -6.378 89.525 33.794 1.00 63.55 157 ASN B N 1
ATOM 2759 C CA . ASN B 1 179 ? -6.066 88.364 34.608 1.00 64.69 157 ASN B CA 1
ATOM 2760 C C . ASN B 1 179 ? -5.269 87.369 33.778 1.00 64.40 157 ASN B C 1
ATOM 2761 O O . ASN B 1 179 ? -5.700 86.277 33.435 1.00 65.03 157 ASN B O 1
ATOM 2766 N N . THR B 1 180 ? -4.057 87.787 33.506 1.00 64.17 158 THR B N 1
ATOM 2767 C CA . THR B 1 180 ? -3.254 87.304 32.424 1.00 63.76 158 THR B CA 1
ATOM 2768 C C . THR B 1 180 ? -2.459 86.021 32.708 1.00 64.11 158 THR B C 1
ATOM 2769 O O . THR B 1 180 ? -2.041 85.314 31.771 1.00 64.04 158 THR B O 1
ATOM 2773 N N . ASN B 1 181 ? -2.287 85.712 33.990 1.00 64.32 159 ASN B N 1
ATOM 2774 C CA . ASN B 1 181 ? -1.429 84.620 34.434 1.00 64.97 159 ASN B CA 1
ATOM 2775 C C . ASN B 1 181 ? -2.166 83.561 35.210 1.00 65.31 159 ASN B C 1
ATOM 2776 O O . ASN B 1 181 ? -1.571 82.550 35.581 1.00 65.73 159 ASN B O 1
ATOM 2781 N N . ASP B 1 182 ? -3.443 83.801 35.486 1.00 65.49 160 ASP B N 1
ATOM 2782 C CA . ASP B 1 182 ? -4.239 82.867 36.254 1.00 66.01 160 ASP B CA 1
ATOM 2783 C C . ASP B 1 182 ? -4.448 81.523 35.525 1.00 66.74 160 ASP B C 1
ATOM 2784 O O . ASP B 1 182 ? -5.172 81.460 34.522 1.00 67.39 160 ASP B O 1
ATOM 2789 N N . PRO B 1 183 ? -3.811 80.441 36.012 1.00 67.16 161 PRO B N 1
ATOM 2790 C CA . PRO B 1 183 ? -3.896 79.146 35.306 1.00 67.20 161 PRO B CA 1
ATOM 2791 C C . PRO B 1 183 ? -5.328 78.680 34.973 1.00 67.29 161 PRO B C 1
ATOM 2792 O O . PRO B 1 183 ? -5.580 78.264 33.828 1.00 67.70 161 PRO B O 1
ATOM 2796 N N . LEU B 1 184 ? -6.265 78.764 35.918 1.00 66.85 162 LEU B N 1
ATOM 2797 C CA . LEU B 1 184 ? -7.623 78.295 35.612 1.00 66.88 162 LEU B CA 1
ATOM 2798 C C . LEU B 1 184 ? -8.390 79.178 34.603 1.00 66.17 162 LEU B C 1
ATOM 2799 O O . LEU B 1 184 ? -9.105 78.642 33.761 1.00 66.51 162 LEU B O 1
ATOM 2804 N N . THR B 1 185 ? -8.222 80.505 34.663 1.00 64.98 163 THR B N 1
ATOM 2805 C CA . THR B 1 185 ? -8.757 81.392 33.628 1.00 63.51 163 THR B CA 1
ATOM 2806 C C . THR B 1 185 ? -8.242 80.964 32.239 1.00 63.74 163 THR B C 1
ATOM 2807 O O . THR B 1 185 ? -9.023 80.775 31.291 1.00 63.35 163 THR B O 1
ATOM 2811 N N . LEU B 1 186 ? -6.928 80.774 32.138 1.00 63.47 164 LEU B N 1
ATOM 2812 C CA . LEU B 1 186 ? -6.318 80.319 30.899 1.00 63.31 164 LEU B CA 1
ATOM 2813 C C . LEU B 1 186 ? -6.863 78.945 30.463 1.00 63.23 164 LEU B C 1
ATOM 2814 O O . LEU B 1 186 ? -7.133 78.722 29.283 1.00 63.07 164 LEU B O 1
ATOM 2819 N N . ILE B 1 187 ? -7.040 78.032 31.412 1.00 63.08 165 ILE B N 1
ATOM 2820 C CA . ILE B 1 187 ? -7.502 76.688 31.071 1.00 63.02 165 ILE B CA 1
ATOM 2821 C C . ILE B 1 187 ? -8.958 76.691 30.619 1.00 62.58 165 ILE B C 1
ATOM 2822 O O . ILE B 1 187 ? -9.295 76.002 29.666 1.00 62.59 165 ILE B O 1
ATOM 2827 N N . LYS B 1 188 ? -9.801 77.497 31.262 1.00 62.05 166 LYS B N 1
ATOM 2828 C CA . LYS B 1 188 ? -11.176 77.674 30.803 1.00 61.77 166 LYS B CA 1
ATOM 2829 C C . LYS B 1 188 ? -11.247 78.192 29.372 1.00 61.55 166 LYS B C 1
ATOM 2830 O O . LYS B 1 188 ? -12.090 77.733 28.602 1.00 61.60 166 LYS B O 1
ATOM 2836 N N . GLY B 1 189 ? -10.370 79.139 29.022 1.00 60.91 167 GLY B N 1
ATOM 2837 C CA . GLY B 1 189 ? -10.278 79.657 27.658 1.00 60.46 167 GLY B CA 1
ATOM 2838 C C . GLY B 1 189 ? -9.832 78.603 26.636 1.00 60.48 167 GLY B C 1
ATOM 2839 O O . GLY B 1 189 ? -10.361 78.535 25.515 1.00 60.77 167 GLY B O 1
ATOM 2840 N N . ILE B 1 190 ? -8.873 77.765 27.014 1.00 59.64 168 ILE B N 1
ATOM 2841 C CA . ILE B 1 190 ? -8.402 76.741 26.106 1.00 59.47 168 ILE B CA 1
ATOM 2842 C C . ILE B 1 190 ? -9.450 75.652 25.913 1.00 58.17 168 ILE B C 1
ATOM 2843 O O . ILE B 1 190 ? -9.624 75.142 24.815 1.00 57.59 168 ILE B O 1
ATOM 2848 N N . THR B 1 191 ? -10.158 75.322 26.979 1.00 57.19 169 THR B N 1
ATOM 2849 C CA . THR B 1 191 ? -11.262 74.386 26.879 1.00 56.86 169 THR B CA 1
ATOM 2850 C C . THR B 1 191 ? -12.283 74.898 25.856 1.00 56.64 169 THR B C 1
ATOM 2851 O O . THR B 1 191 ? -12.713 74.148 24.970 1.00 56.90 169 THR B O 1
ATOM 2855 N N . GLN B 1 192 ? -12.633 76.179 25.947 1.00 56.06 170 GLN B N 1
ATOM 2856 C CA . GLN B 1 192 ? -13.581 76.758 25.012 1.00 55.70 170 GLN B CA 1
ATOM 2857 C C . GLN B 1 192 ? -13.008 76.778 23.592 1.00 55.50 170 GLN B C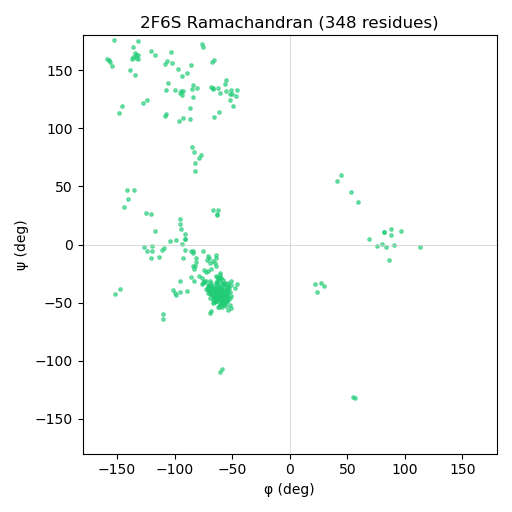 1
ATOM 2858 O O . GLN B 1 192 ? -13.732 76.551 22.611 1.00 55.22 170 GLN B O 1
ATOM 2864 N N . SER B 1 193 ? -11.708 77.056 23.492 1.00 55.31 171 SER B N 1
ATOM 2865 C CA . SER B 1 193 ? -11.027 77.087 22.211 1.00 55.33 171 SER B CA 1
ATOM 2866 C C . SER B 1 193 ? -11.155 75.727 21.504 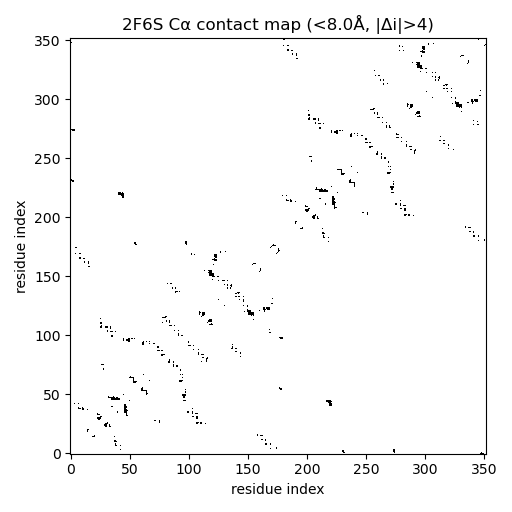1.00 55.41 171 SER B C 1
ATOM 2867 O O . SER B 1 193 ? -11.335 75.667 20.291 1.00 54.70 171 SER B O 1
ATOM 2870 N N . TYR B 1 194 ? -11.076 74.644 22.272 1.00 55.54 172 TYR B N 1
ATOM 2871 C CA . TYR B 1 194 ? -11.249 73.320 21.708 1.00 55.95 172 TYR B CA 1
ATOM 2872 C C . TYR B 1 194 ? -12.714 73.015 21.435 1.00 56.25 172 TYR B C 1
ATOM 2873 O O . TYR B 1 194 ? -13.041 72.332 20.483 1.00 56.41 172 TYR B O 1
ATOM 2882 N N . TYR B 1 195 ? -13.600 73.531 22.264 1.00 56.88 173 TYR B N 1
ATOM 2883 C CA . TYR B 1 195 ? -15.022 73.404 21.992 1.00 57.84 173 TYR B CA 1
ATOM 2884 C C . TYR B 1 195 ? -15.386 74.008 20.611 1.00 58.16 173 TYR B C 1
ATOM 2885 O O . TYR B 1 195 ? -16.264 73.488 19.921 1.00 57.44 173 TYR B O 1
ATOM 2894 N N . TYR B 1 196 ? -14.698 75.083 20.206 1.00 58.59 174 TYR B N 1
ATOM 2895 C CA . TYR B 1 196 ? -14.978 75.733 18.922 1.00 59.31 174 TYR B CA 1
ATOM 2896 C C . TYR B 1 196 ? -14.755 74.762 17.768 1.00 60.07 174 TYR B C 1
ATOM 2897 O O . TYR B 1 196 ? -15.369 74.888 16.717 1.00 60.39 174 TYR B O 1
ATOM 2906 N N . GLU B 1 197 ? -13.858 73.806 17.970 1.00 61.02 175 GLU B N 1
ATOM 2907 C CA . GLU B 1 197 ? -13.526 72.822 16.962 1.00 61.85 175 GLU B CA 1
ATOM 2908 C C . GLU B 1 197 ? -14.482 71.613 16.976 1.00 62.73 175 GLU B C 1
ATOM 2909 O O . GLU B 1 197 ? -14.388 70.745 16.115 1.00 62.52 175 GLU B O 1
ATOM 2915 N N . GLY B 1 198 ? -15.386 71.549 17.949 1.00 63.67 176 GLY B N 1
ATOM 2916 C CA . GLY B 1 198 ? -16.345 70.438 18.028 1.00 64.85 176 GLY B CA 1
ATOM 2917 C C . GLY B 1 198 ? -16.182 69.501 19.223 1.00 65.90 176 GLY B C 1
ATOM 2918 O O . GLY B 1 198 ? -16.966 68.557 19.393 1.00 66.14 176 GLY B O 1
ATOM 2919 N N . LEU B 1 199 ? -15.173 69.746 20.058 1.00 66.66 177 LEU B N 1
ATOM 2920 C CA . LEU B 1 199 ? -14.949 68.900 21.234 1.00 67.64 177 LEU B CA 1
ATOM 2921 C C . LEU B 1 199 ? -15.773 69.347 22.463 1.00 68.48 177 LEU B C 1
ATOM 2922 O O . LEU B 1 199 ? -15.457 70.370 23.092 1.00 69.10 177 LEU B O 1
ATOM 2927 N N . GLY B 1 200 ? -16.807 68.571 22.809 1.00 68.92 178 GLY B N 1
ATOM 2928 C CA . GLY B 1 200 ? -17.776 68.959 23.842 1.00 69.29 178 GLY B CA 1
ATOM 2929 C C . GLY B 1 200 ? -17.624 68.193 25.137 1.00 69.49 178 GLY B C 1
ATOM 2930 O O . GLY B 1 200 ? -16.511 68.037 25.639 1.00 69.56 178 GLY B O 1
#

Sequence (352 aa):
GHHLDRQSLEKAKHLIQSGLIDTIEVGTIKGLQEIHRFLFEGLYEFAGKIRDKNIAKGNFRFANCLYLDLILPRIESPQNNFNQIVEKYVENIAHPFLEGNGRATRIWLDLLLKKELKKIVLWDRIDKAAYLSAERSPVNDLEIKTLLKKHLSSNTNDPLTLIKGITQSYYYEGLGGHHLDRQSLEKAKHLIQSGLIDTIEVGTIKGLQEIHRFLFEGLYEFAGKIRDKNIAKGNFRFANCLYLDLILPRIESPQNNFNQIVEKYVENIAHPFLEGNGRATRIWLDLLLKKELKKIVLWDRIDKAAYLSAERSPVNDLEIKTLLKKHLSSNTNDPLTLIKGITQSYYYEGLG

Solvent-accessible surface area: 16832 Å² total